Protein AF-A0A815X2K6-F1 (afdb_monomer_lite)

Organism: NCBI:txid433720

Radius of gyration: 19.61 Å; chains: 1; bounding box: 47×48×60 Å

Structure (mmCIF, N/CA/C/O backbone):
data_AF-A0A815X2K6-F1
#
_entry.id   AF-A0A815X2K6-F1
#
loop_
_atom_site.group_PDB
_atom_site.id
_atom_site.type_symbol
_atom_site.label_atom_id
_atom_site.label_alt_id
_atom_site.label_comp_id
_atom_site.label_asym_id
_atom_site.label_entity_id
_atom_site.label_seq_id
_atom_site.pdbx_PDB_ins_code
_atom_site.Cartn_x
_atom_site.Cartn_y
_atom_site.Cartn_z
_atom_site.occupancy
_atom_site.B_iso_or_equiv
_atom_site.auth_seq_id
_atom_site.auth_comp_id
_atom_site.auth_asym_id
_atom_site.auth_atom_id
_atom_site.pdbx_PDB_model_num
ATOM 1 N N . GLN A 1 1 ? -13.923 -7.102 1.081 1.00 74.06 1 GLN A N 1
ATOM 2 C CA . GLN A 1 1 ? -12.943 -8.168 0.779 1.00 74.06 1 GLN A CA 1
ATOM 3 C C . GLN A 1 1 ? -11.616 -7.973 1.509 1.00 74.06 1 GLN A C 1
ATOM 5 O O . GLN A 1 1 ? -11.136 -8.955 2.031 1.00 74.06 1 GLN A O 1
ATOM 10 N N . GLY A 1 2 ? -11.023 -6.779 1.643 1.00 83.19 2 GLY A N 1
ATOM 11 C CA . GLY A 1 2 ? -9.704 -6.710 2.305 1.00 83.19 2 GLY A CA 1
ATOM 12 C C . GLY A 1 2 ? -9.685 -7.124 3.785 1.00 83.19 2 GLY A C 1
ATOM 13 O O . GLY A 1 2 ? -8.684 -7.655 4.243 1.00 83.19 2 GLY A O 1
ATOM 14 N N . MET A 1 3 ? -10.815 -7.034 4.499 1.00 90.31 3 MET A N 1
ATOM 15 C CA . MET A 1 3 ? -10.920 -7.542 5.877 1.00 90.31 3 MET A CA 1
ATOM 16 C C . MET A 1 3 ? -10.633 -9.047 6.030 1.00 90.31 3 MET A C 1
ATOM 18 O O . MET A 1 3 ? -10.248 -9.469 7.113 1.00 90.31 3 MET A O 1
ATOM 22 N N . ILE A 1 4 ? -10.820 -9.858 4.979 1.00 89.12 4 ILE A N 1
ATOM 23 C CA . ILE A 1 4 ? -10.577 -11.312 5.041 1.00 89.12 4 ILE A CA 1
ATOM 24 C C . ILE A 1 4 ? -9.123 -11.696 4.723 1.00 89.12 4 ILE A C 1
ATOM 26 O O . ILE A 1 4 ? -8.798 -12.877 4.745 1.00 89.12 4 ILE A O 1
ATOM 30 N N . TYR A 1 5 ? -8.252 -10.728 4.418 1.00 85.25 5 TYR A N 1
ATOM 31 C CA . TYR A 1 5 ? -6.826 -10.984 4.164 1.00 85.25 5 TYR A CA 1
ATOM 32 C C . TYR A 1 5 ? -5.964 -10.952 5.426 1.00 85.25 5 TYR A C 1
ATOM 34 O O . TYR A 1 5 ? -4.797 -11.335 5.379 1.00 85.25 5 TYR A O 1
ATOM 42 N N . THR A 1 6 ? -6.521 -10.525 6.556 1.00 88.69 6 THR A N 1
ATOM 43 C CA . THR A 1 6 ? -5.826 -10.565 7.842 1.00 88.69 6 THR A CA 1
ATOM 44 C C . THR A 1 6 ? -6.015 -11.921 8.521 1.00 88.69 6 THR A C 1
ATOM 46 O O . THR A 1 6 ? -7.060 -12.559 8.406 1.00 88.69 6 THR A O 1
ATOM 49 N N . LEU A 1 7 ? -4.997 -12.364 9.262 1.00 90.06 7 LEU A N 1
ATOM 50 C CA . LEU A 1 7 ? -5.049 -13.600 10.039 1.00 90.06 7 LEU A CA 1
ATOM 51 C C . LEU A 1 7 ? -5.727 -13.372 11.405 1.00 90.06 7 LEU A C 1
ATOM 53 O O . LEU A 1 7 ? -5.520 -12.317 12.010 1.00 90.06 7 LEU A O 1
ATOM 57 N N . PRO A 1 8 ? -6.443 -14.369 11.965 1.00 88.69 8 PRO A N 1
ATOM 58 C CA . PRO A 1 8 ? -7.088 -14.247 13.280 1.00 88.69 8 PRO A CA 1
ATOM 59 C C . PRO A 1 8 ? -6.129 -13.827 14.401 1.00 88.69 8 PRO A C 1
ATOM 61 O O . PRO A 1 8 ? -6.485 -13.068 15.289 1.00 88.69 8 PRO A O 1
ATOM 64 N N . GLN A 1 9 ? -4.879 -14.274 14.312 1.00 91.56 9 GLN A N 1
ATOM 65 C CA . GLN A 1 9 ? -3.812 -13.991 15.272 1.00 91.56 9 GLN A CA 1
ATOM 66 C C . GLN A 1 9 ? -3.309 -12.537 15.251 1.00 91.56 9 GLN A C 1
ATOM 6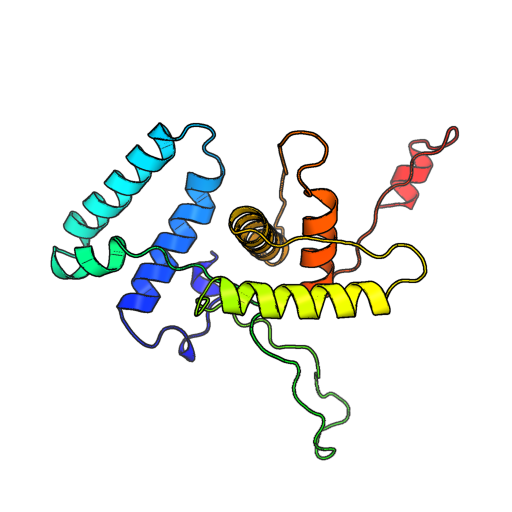8 O O . GLN A 1 9 ? -2.723 -12.078 16.229 1.00 91.56 9 GLN A O 1
ATOM 73 N N . ILE A 1 10 ? -3.593 -11.786 14.184 1.00 93.50 10 ILE A N 1
ATOM 74 C CA . ILE A 1 10 ? -3.339 -10.340 14.120 1.00 93.50 10 ILE A CA 1
ATOM 75 C C . ILE A 1 10 ? -4.494 -9.556 14.757 1.00 93.50 10 ILE A C 1
ATOM 77 O O . ILE A 1 10 ? -4.270 -8.551 15.433 1.00 93.50 10 ILE A O 1
ATOM 81 N N . ILE A 1 11 ? -5.735 -10.025 14.593 1.00 93.19 11 ILE A N 1
ATOM 82 C CA . ILE A 1 11 ? -6.926 -9.410 15.196 1.00 93.19 11 ILE A CA 1
ATOM 83 C C . ILE A 1 11 ? -7.107 -9.923 16.627 1.00 93.19 11 ILE A C 1
ATOM 85 O O . ILE A 1 11 ? -8.004 -10.702 16.934 1.00 93.19 11 ILE A O 1
ATOM 89 N N . ASN A 1 12 ? -6.225 -9.478 17.519 1.00 92.94 12 ASN A N 1
ATOM 90 C CA . ASN A 1 12 ? -6.198 -9.925 18.914 1.00 92.94 12 ASN A CA 1
ATOM 91 C C . ASN A 1 12 ? -6.997 -9.032 19.883 1.00 92.94 12 ASN A C 1
ATOM 93 O O . ASN A 1 12 ? -7.095 -9.350 21.067 1.00 92.94 12 ASN A O 1
ATOM 97 N N . ASN A 1 13 ? -7.563 -7.918 19.412 1.00 93.44 13 ASN A N 1
ATOM 98 C CA . ASN A 1 13 ? -8.358 -7.004 20.229 1.00 93.44 13 ASN A CA 1
ATOM 99 C C . ASN A 1 13 ? -9.381 -6.213 19.383 1.00 93.44 13 ASN A C 1
ATOM 101 O O . ASN A 1 13 ? -9.252 -6.111 18.160 1.00 93.44 13 ASN A O 1
ATOM 105 N N . GLU A 1 14 ? -10.389 -5.633 20.049 1.00 93.88 14 GLU A N 1
ATOM 106 C CA . GLU A 1 14 ? -11.448 -4.831 19.409 1.00 93.88 14 GLU A CA 1
ATOM 107 C C . GLU A 1 14 ? -10.885 -3.621 18.644 1.00 93.88 14 GLU A C 1
ATOM 109 O O . GLU A 1 14 ? -11.340 -3.318 17.544 1.00 93.88 14 GLU A O 1
ATOM 114 N N . GLN A 1 15 ? -9.858 -2.956 19.184 1.00 93.25 15 GLN A N 1
ATOM 115 C CA . GLN A 1 15 ? -9.246 -1.776 18.569 1.00 93.25 15 GLN A CA 1
ATOM 116 C C . GLN A 1 15 ? -8.648 -2.100 17.193 1.00 93.25 15 GLN A C 1
ATOM 118 O O . GLN A 1 15 ? -8.866 -1.342 16.249 1.00 93.25 15 GLN A O 1
ATOM 123 N N . THR A 1 16 ? -7.936 -3.219 17.047 1.00 94.50 16 THR A N 1
ATOM 124 C CA . THR A 1 16 ? -7.354 -3.644 15.767 1.00 94.50 16 THR A CA 1
ATOM 125 C C . THR A 1 16 ? -8.442 -4.007 14.760 1.00 94.50 16 THR A C 1
ATOM 127 O O . THR A 1 16 ? -8.326 -3.657 13.586 1.00 94.50 16 THR A O 1
ATOM 130 N N . LEU A 1 17 ? -9.523 -4.660 15.204 1.00 94.88 17 LEU A N 1
ATOM 131 C CA . LEU A 1 17 ? -10.651 -4.993 14.331 1.00 94.88 17 LEU A CA 1
ATOM 132 C C . LEU A 1 17 ? -11.334 -3.729 13.787 1.00 94.88 17 LEU A C 1
ATOM 134 O O . LEU A 1 17 ? -11.565 -3.619 12.582 1.00 94.88 17 LEU A O 1
ATOM 138 N N . ILE A 1 18 ? -11.619 -2.762 14.663 1.00 95.12 18 ILE A N 1
ATOM 139 C CA . ILE A 1 18 ? -12.241 -1.486 14.290 1.00 95.12 18 ILE A CA 1
ATOM 140 C C . ILE A 1 18 ? -11.321 -0.668 13.377 1.00 95.12 18 ILE A C 1
ATOM 142 O O . ILE A 1 18 ? -11.780 -0.100 12.383 1.00 95.12 18 ILE A O 1
ATOM 146 N N . ALA A 1 19 ? -10.020 -0.655 13.665 1.00 95.25 19 ALA A N 1
ATOM 147 C CA . ALA A 1 19 ? -9.021 -0.012 12.823 1.00 95.25 19 ALA A CA 1
ATOM 148 C C . ALA A 1 19 ? -8.965 -0.634 11.419 1.00 95.25 19 ALA A C 1
ATOM 150 O O . ALA A 1 19 ? -8.981 0.100 10.431 1.00 95.25 19 ALA A O 1
ATOM 151 N N . LEU A 1 20 ? -8.966 -1.969 11.318 1.00 95.81 20 LEU A N 1
ATOM 152 C CA . LEU A 1 20 ? -8.982 -2.681 10.037 1.00 95.81 20 LEU A CA 1
ATOM 153 C C . LEU A 1 20 ? -10.252 -2.363 9.242 1.00 95.81 20 LEU A C 1
ATOM 155 O O . LEU A 1 20 ? -10.175 -2.061 8.052 1.00 95.81 20 LEU A O 1
ATOM 159 N N . TRP A 1 21 ? -11.416 -2.393 9.895 1.00 95.44 21 TRP A N 1
ATOM 160 C CA . TRP A 1 21 ? -12.687 -2.044 9.262 1.00 95.44 21 TRP A CA 1
ATOM 161 C C . TRP A 1 21 ? -12.664 -0.616 8.702 1.00 95.44 21 TRP A C 1
ATOM 163 O O . TRP A 1 21 ? -12.911 -0.418 7.509 1.00 95.44 21 TRP A O 1
ATOM 173 N N . LYS A 1 22 ? -12.279 0.372 9.521 1.00 95.56 22 LYS A N 1
ATOM 174 C CA . LYS A 1 22 ? -12.157 1.772 9.089 1.00 95.56 22 LYS A CA 1
ATOM 175 C C . LYS A 1 22 ? -11.157 1.916 7.941 1.00 95.56 22 LYS A C 1
ATOM 177 O O . LYS A 1 22 ? -11.445 2.619 6.965 1.00 95.56 22 LYS A O 1
ATOM 182 N N . HIS A 1 23 ? -9.994 1.271 8.047 1.00 95.88 23 HIS A N 1
ATOM 183 C CA . HIS A 1 23 ? -8.968 1.289 7.009 1.00 95.88 23 HIS A CA 1
ATOM 184 C C . HIS A 1 23 ? -9.544 0.783 5.685 1.00 95.88 23 HIS A C 1
ATOM 186 O O . HIS A 1 23 ? -9.477 1.486 4.679 1.00 95.88 23 HIS A O 1
ATOM 192 N N . GLU A 1 24 ? -10.198 -0.377 5.688 1.00 95.50 24 GLU A N 1
ATOM 193 C CA . GLU A 1 24 ? -10.766 -0.981 4.484 1.00 95.50 24 GLU A CA 1
ATOM 194 C C . GLU A 1 24 ? -11.910 -0.167 3.875 1.00 95.50 24 GLU A C 1
ATOM 196 O O . GLU A 1 24 ? -11.934 0.031 2.658 1.00 95.50 24 GLU A O 1
ATOM 201 N N . CYS A 1 25 ? -12.807 0.392 4.690 1.00 95.12 25 CYS A N 1
ATOM 202 C CA . CYS A 1 25 ? -13.822 1.332 4.211 1.00 95.12 25 CYS A CA 1
ATOM 203 C C . CYS A 1 25 ? -13.180 2.551 3.528 1.00 95.12 25 CYS A C 1
ATOM 205 O O . CYS A 1 25 ? -13.614 2.965 2.451 1.00 95.12 25 CYS A O 1
ATOM 207 N N . THR A 1 26 ? -12.100 3.080 4.108 1.00 94.81 26 THR A N 1
ATOM 208 C CA . THR A 1 26 ? -11.357 4.221 3.554 1.00 94.81 26 THR A CA 1
ATOM 209 C C . THR A 1 26 ? -10.668 3.860 2.234 1.00 94.81 26 THR A C 1
ATOM 211 O O . THR A 1 26 ? -10.757 4.624 1.275 1.00 94.81 26 THR A O 1
ATOM 214 N N . ARG A 1 27 ? -10.016 2.692 2.136 1.00 94.81 27 ARG A N 1
ATOM 215 C CA . ARG A 1 27 ? -9.352 2.244 0.896 1.00 94.81 27 ARG A CA 1
ATOM 216 C C . ARG A 1 27 ? -10.346 2.005 -0.243 1.00 94.81 27 ARG A C 1
ATOM 218 O O . ARG A 1 27 ? -10.032 2.268 -1.397 1.00 94.81 27 ARG A O 1
ATOM 225 N N . VAL A 1 28 ? -11.549 1.520 0.065 1.00 93.75 28 VAL A N 1
ATOM 226 C CA . VAL A 1 28 ? -12.575 1.234 -0.950 1.00 93.75 28 VAL A CA 1
ATOM 227 C C . VAL A 1 28 ? -13.307 2.500 -1.396 1.00 93.75 28 VAL A C 1
ATOM 229 O O . VAL A 1 28 ? -13.658 2.624 -2.570 1.00 93.75 28 VAL A O 1
ATOM 232 N N . ILE A 1 29 ? -13.578 3.438 -0.487 1.00 93.56 29 ILE A N 1
ATOM 233 C CA . ILE A 1 29 ? -14.437 4.595 -0.771 1.00 93.56 29 ILE A CA 1
ATOM 234 C C . ILE A 1 29 ? -13.598 5.861 -0.953 1.00 93.56 29 ILE A C 1
ATOM 236 O O . ILE A 1 29 ? -13.575 6.408 -2.056 1.00 93.56 29 ILE A O 1
ATOM 240 N N . CYS A 1 30 ? -12.860 6.281 0.077 1.00 93.38 30 CYS A N 1
ATOM 241 C CA . CYS A 1 30 ? -12.168 7.573 0.091 1.00 93.38 30 CYS A CA 1
ATOM 242 C C . CYS A 1 30 ? -11.053 7.729 -0.923 1.00 93.38 30 CYS A C 1
ATOM 244 O O . CYS A 1 30 ? -10.773 8.849 -1.333 1.00 93.38 30 CYS A O 1
ATOM 246 N N . ASP A 1 31 ? -10.387 6.645 -1.319 1.00 91.81 31 ASP A N 1
ATOM 247 C CA . ASP A 1 31 ? -9.258 6.745 -2.251 1.00 91.81 31 ASP A CA 1
ATOM 248 C C . ASP A 1 31 ? -9.642 7.247 -3.645 1.00 91.81 31 ASP A C 1
ATOM 250 O O . ASP A 1 31 ? -8.760 7.569 -4.437 1.00 91.81 31 ASP A O 1
ATOM 254 N N . ARG A 1 32 ? -10.944 7.339 -3.931 1.00 91.38 32 ARG A N 1
ATOM 255 C CA . ARG A 1 32 ? -11.491 7.892 -5.171 1.00 91.38 32 ARG A CA 1
ATOM 256 C C . ARG A 1 32 ? -11.860 9.371 -5.071 1.00 91.38 32 ARG A C 1
ATOM 258 O O . ARG A 1 32 ? -12.203 9.960 -6.091 1.00 91.38 32 ARG A O 1
ATOM 265 N N . PHE A 1 33 ? -11.827 9.958 -3.877 1.00 93.88 33 PHE A N 1
ATOM 266 C CA . PHE A 1 33 ? -12.142 11.370 -3.700 1.00 93.88 33 PHE A CA 1
ATOM 267 C C . PHE A 1 33 ? -11.000 12.251 -4.192 1.00 93.88 33 PHE A C 1
ATOM 269 O O . PHE A 1 33 ? -9.824 11.939 -4.004 1.00 93.88 33 PHE A O 1
ATOM 276 N N . THR A 1 34 ? -11.370 13.368 -4.806 1.00 90.94 34 THR A N 1
ATOM 277 C CA . THR A 1 34 ? -10.434 14.392 -5.280 1.00 90.94 34 THR A CA 1
ATOM 278 C C . THR A 1 34 ? -10.440 15.623 -4.383 1.00 90.94 34 THR A C 1
ATOM 280 O O . THR A 1 34 ? -9.441 16.334 -4.337 1.00 90.94 34 THR A O 1
ATOM 283 N N . GLU A 1 35 ? -11.525 15.840 -3.634 1.00 94.19 35 GLU A N 1
ATOM 284 C CA . GLU A 1 35 ? -11.706 17.003 -2.772 1.00 94.19 35 GLU A CA 1
ATOM 285 C C . GLU A 1 35 ? -11.525 16.661 -1.290 1.00 94.19 35 GLU A C 1
ATOM 287 O O . GLU A 1 35 ? -11.957 15.621 -0.784 1.00 94.19 35 GLU A O 1
ATOM 292 N N . VAL A 1 36 ? -10.912 17.586 -0.550 1.00 92.31 36 VAL A N 1
ATOM 293 C CA . VAL A 1 36 ? -10.690 17.438 0.899 1.00 92.31 36 VAL A CA 1
ATOM 294 C C . VAL A 1 36 ? -12.014 17.415 1.668 1.00 92.31 36 VAL A C 1
ATOM 296 O O . VAL A 1 36 ? -12.125 16.749 2.701 1.00 92.31 36 VAL A O 1
ATOM 299 N N . ASP A 1 37 ? -13.029 18.119 1.174 1.00 96.31 37 ASP A N 1
ATOM 300 C CA . ASP A 1 37 ? -14.332 18.171 1.830 1.00 96.31 37 ASP A CA 1
ATOM 301 C C . ASP A 1 37 ? -15.091 16.841 1.727 1.00 96.31 37 ASP A C 1
ATOM 303 O O . ASP A 1 37 ? -15.732 16.451 2.706 1.00 96.31 37 ASP A O 1
ATOM 307 N N . ASP A 1 38 ? -14.910 16.073 0.646 1.00 96.50 38 ASP A N 1
ATOM 308 C CA . ASP A 1 38 ? -15.450 14.710 0.528 1.00 96.50 38 ASP A CA 1
ATOM 309 C C . ASP A 1 38 ? -14.823 13.778 1.571 1.00 96.50 38 ASP A C 1
ATOM 311 O O . ASP A 1 38 ? -15.513 13.007 2.245 1.00 96.50 38 ASP A O 1
ATOM 315 N N . TYR A 1 39 ? -13.507 13.892 1.779 1.00 92.75 39 TYR A N 1
ATOM 316 C CA . TYR A 1 39 ? -12.811 13.132 2.817 1.00 92.75 39 TYR A CA 1
ATOM 317 C C . TYR A 1 39 ? -13.325 13.480 4.223 1.00 92.75 39 TYR A C 1
ATOM 319 O O . TYR A 1 39 ? -13.560 12.591 5.050 1.00 92.75 39 TYR A O 1
ATOM 327 N N . ARG A 1 40 ? -13.527 14.772 4.509 1.00 94.38 40 ARG A N 1
ATOM 328 C CA . ARG A 1 40 ? -14.071 15.240 5.796 1.00 94.38 40 ARG A CA 1
ATOM 329 C C . ARG A 1 40 ? -15.502 14.761 6.009 1.00 94.38 40 ARG A C 1
ATOM 331 O O . ARG A 1 40 ? -15.840 14.333 7.111 1.00 94.38 40 ARG A O 1
ATOM 338 N N . TRP A 1 41 ? -16.332 14.827 4.973 1.00 96.12 41 TRP A N 1
ATOM 339 C CA . TRP A 1 41 ? -17.700 14.321 4.991 1.00 96.12 41 TRP A CA 1
ATOM 340 C C . TRP A 1 41 ? -17.733 12.821 5.290 1.00 96.12 41 TRP A C 1
ATOM 342 O O . TRP A 1 41 ? -18.430 12.398 6.213 1.00 96.12 41 TRP A O 1
ATOM 352 N N . PHE A 1 42 ? -16.919 12.028 4.596 1.00 96.12 42 PHE A N 1
ATOM 353 C CA . PHE A 1 42 ? -16.853 10.590 4.833 1.00 96.12 42 PHE A CA 1
ATOM 354 C C . PHE A 1 42 ? -16.351 10.248 6.235 1.00 96.12 42 PHE A C 1
ATOM 356 O O . PHE A 1 42 ? -16.901 9.363 6.885 1.00 96.12 42 PHE A O 1
ATOM 363 N N . SER A 1 43 ? -15.344 10.970 6.729 1.00 93.69 43 SER A N 1
ATOM 364 C CA . SER A 1 43 ? -14.821 10.763 8.085 1.00 93.69 43 SER A CA 1
ATOM 365 C C . SER A 1 43 ? -15.920 10.957 9.136 1.00 93.69 43 SER A C 1
ATOM 367 O O . SER A 1 43 ? -16.077 10.120 10.021 1.00 93.69 43 SER A O 1
ATOM 369 N N . LYS A 1 44 ? -16.759 11.990 8.973 1.00 95.19 44 LYS A N 1
ATOM 370 C CA . LYS A 1 44 ? -17.934 12.219 9.831 1.00 95.19 44 LYS A CA 1
ATOM 371 C C . LYS A 1 44 ? -18.989 11.120 9.701 1.00 95.19 44 LYS A C 1
ATOM 373 O O . LYS A 1 44 ? -19.627 10.782 10.692 1.00 95.19 44 LYS A O 1
ATOM 378 N N . ILE A 1 45 ? -19.185 10.558 8.506 1.00 96.12 45 ILE A N 1
ATOM 379 C CA . ILE A 1 45 ? -20.098 9.421 8.314 1.00 96.12 45 ILE A CA 1
ATOM 380 C C . ILE A 1 45 ? -19.601 8.195 9.070 1.00 96.12 45 ILE A C 1
ATOM 382 O O . ILE A 1 45 ? -20.397 7.574 9.765 1.00 96.12 45 ILE A O 1
ATOM 386 N N . ILE A 1 46 ? -18.314 7.859 8.965 1.00 95.38 46 ILE A N 1
ATOM 387 C CA . ILE A 1 46 ? -17.737 6.724 9.695 1.00 95.38 46 ILE A CA 1
ATOM 388 C C . ILE A 1 46 ? -17.904 6.916 11.202 1.00 95.38 46 ILE A C 1
ATOM 390 O O . ILE A 1 46 ? -18.336 5.985 11.879 1.00 95.38 46 ILE A O 1
ATOM 394 N N . GLU A 1 47 ? -17.618 8.111 11.724 1.00 94.38 47 GLU A N 1
ATOM 395 C CA . GLU A 1 47 ? -17.820 8.434 13.142 1.00 94.38 47 GLU A CA 1
ATOM 396 C C . GLU A 1 47 ? -19.281 8.266 13.569 1.00 94.38 47 GLU A C 1
ATOM 398 O O . GLU A 1 47 ? -19.546 7.592 14.564 1.00 94.38 47 GLU A O 1
ATOM 403 N N . ARG A 1 48 ? -20.226 8.811 12.791 1.00 95.31 48 ARG A N 1
ATOM 404 C CA . ARG A 1 48 ? -21.662 8.720 13.080 1.00 95.31 48 ARG A CA 1
ATOM 405 C C . ARG A 1 48 ? -22.168 7.279 13.050 1.00 95.31 48 ARG A C 1
ATOM 407 O O . ARG A 1 48 ? -22.777 6.843 14.015 1.00 95.31 48 ARG A O 1
ATOM 414 N N . VAL A 1 49 ? -21.891 6.537 11.976 1.00 95.38 49 VAL A N 1
ATOM 415 C CA . VAL A 1 49 ? -22.334 5.137 11.831 1.00 95.38 49 VAL A CA 1
ATOM 416 C C . VAL A 1 49 ? -21.749 4.271 12.944 1.00 95.38 49 VAL A C 1
ATOM 418 O O . VAL A 1 49 ? -22.436 3.417 13.488 1.00 95.38 49 VAL A O 1
ATOM 421 N N . SER A 1 50 ? -20.494 4.513 13.328 1.00 94.56 50 SER A N 1
ATOM 422 C CA . SER A 1 50 ? -19.887 3.785 14.445 1.00 94.56 50 SER A CA 1
ATOM 423 C C . SER A 1 50 ? -20.579 4.089 15.775 1.00 94.56 50 SER A C 1
ATOM 425 O O . SER A 1 50 ? -20.705 3.193 16.602 1.00 94.56 50 SER A O 1
ATOM 427 N N . ASP A 1 51 ? -21.030 5.328 15.991 1.00 94.44 51 ASP A N 1
ATOM 428 C CA . ASP A 1 51 ? -21.785 5.697 17.194 1.00 94.44 51 ASP A CA 1
ATOM 429 C C . ASP A 1 51 ? -23.160 5.029 17.226 1.00 94.44 51 ASP A C 1
ATOM 431 O O . ASP A 1 51 ? -23.538 4.449 18.239 1.00 94.44 51 ASP A O 1
ATOM 435 N N . GLU A 1 52 ? -23.878 5.079 16.103 1.00 95.94 52 GLU A N 1
ATOM 436 C CA . GLU A 1 52 ? -25.235 4.545 15.962 1.00 95.94 52 GLU A CA 1
ATOM 437 C C . GLU A 1 52 ? -25.264 3.014 16.109 1.00 95.94 52 GLU A C 1
ATOM 439 O O . GLU A 1 52 ? -26.114 2.484 16.821 1.00 95.94 52 GLU A O 1
ATOM 444 N N . GLU A 1 53 ? -24.316 2.308 15.485 1.00 95.69 53 GLU A N 1
ATOM 445 C CA . GLU A 1 53 ? -24.324 0.840 15.415 1.00 95.69 53 GLU A CA 1
ATOM 446 C C . GLU A 1 53 ? -23.539 0.161 16.548 1.00 95.69 53 GLU A C 1
ATOM 448 O O . GLU A 1 53 ? -23.885 -0.941 16.972 1.00 95.69 53 GLU A O 1
ATOM 453 N N . LEU A 1 54 ? -22.460 0.785 17.041 1.00 94.00 54 LEU A N 1
ATOM 454 C CA . LEU A 1 54 ? -21.565 0.179 18.041 1.00 94.00 54 LEU A CA 1
ATOM 455 C C . LEU A 1 54 ? -21.613 0.890 19.400 1.00 94.00 54 LEU A C 1
ATOM 457 O O . LEU A 1 54 ? -21.217 0.313 20.417 1.00 94.00 54 LEU A O 1
ATOM 461 N N . GLY A 1 55 ? -22.088 2.134 19.435 1.00 92.25 55 GLY A N 1
ATOM 462 C CA . GLY A 1 55 ? -22.164 2.958 20.633 1.00 92.25 55 GLY A CA 1
ATOM 463 C C . GLY A 1 55 ? -20.891 3.763 20.943 1.00 92.25 55 GLY A C 1
ATOM 464 O O . GLY A 1 55 ? -19.813 3.544 20.374 1.00 92.25 55 GLY A O 1
ATOM 465 N N . PRO A 1 56 ? -20.969 4.664 21.938 1.00 91.88 56 PRO A N 1
ATOM 466 C CA . PRO A 1 56 ? -19.946 5.680 22.200 1.00 91.88 56 PRO A CA 1
ATOM 467 C C . PRO A 1 56 ? -18.596 5.119 22.670 1.00 91.88 56 PRO A C 1
ATOM 469 O O . PRO A 1 56 ? -17.573 5.798 22.568 1.00 91.88 56 PRO A O 1
ATOM 472 N N . LYS A 1 57 ? -18.555 3.866 23.152 1.00 91.88 57 LYS A N 1
ATOM 473 C CA . LYS A 1 57 ? -17.328 3.172 23.592 1.00 91.88 57 LYS A CA 1
ATOM 474 C C . LYS A 1 57 ? -16.254 3.144 22.493 1.00 91.88 57 LYS A C 1
ATOM 476 O O . LYS A 1 57 ? -15.068 3.239 22.802 1.00 91.88 57 LYS A O 1
ATOM 481 N N . TYR A 1 58 ? -16.659 3.030 21.227 1.00 91.50 58 TYR A N 1
ATOM 482 C CA . TYR A 1 58 ? -15.743 2.841 20.095 1.00 91.50 58 TYR A CA 1
ATOM 483 C C . TYR A 1 58 ? -15.275 4.153 19.451 1.00 91.50 58 TYR A C 1
ATOM 485 O O . TYR A 1 58 ? -14.386 4.139 18.600 1.00 91.50 58 TYR A O 1
ATOM 493 N N . GLN A 1 59 ? -15.801 5.304 19.879 1.00 90.44 59 GLN A N 1
ATOM 494 C CA . GLN A 1 59 ? -15.483 6.607 19.283 1.00 90.44 59 GLN A CA 1
ATOM 495 C C . GLN A 1 59 ? -13.998 6.975 19.386 1.00 90.44 59 GLN A C 1
ATOM 497 O O . GLN A 1 59 ? -13.421 7.537 18.455 1.00 90.44 59 GLN A O 1
ATOM 502 N N . SER A 1 60 ? -13.345 6.638 20.500 1.00 91.38 60 SER A N 1
ATOM 503 C CA . SER A 1 60 ? -11.900 6.851 20.659 1.00 91.38 60 SER A CA 1
ATOM 504 C C . SER A 1 60 ? -11.085 5.989 19.690 1.00 91.38 60 SER A C 1
ATOM 506 O O . SER A 1 60 ? -10.085 6.459 19.148 1.00 91.38 60 SER A O 1
ATOM 508 N N . MET A 1 61 ? -11.544 4.762 19.427 1.00 92.75 61 MET A N 1
ATOM 509 C CA . MET A 1 61 ? -10.898 3.818 18.516 1.00 92.75 61 MET A CA 1
ATOM 510 C C . MET A 1 61 ? -11.015 4.284 17.064 1.00 92.75 61 MET A C 1
ATOM 512 O O . MET A 1 61 ? -10.032 4.251 16.328 1.00 92.75 61 MET A O 1
ATOM 516 N N . ILE A 1 62 ? -12.193 4.785 16.679 1.00 91.75 62 ILE A N 1
ATOM 517 C CA . ILE A 1 62 ? -12.484 5.299 15.335 1.00 91.75 62 ILE A CA 1
ATOM 518 C C . ILE A 1 62 ? -11.685 6.553 15.006 1.00 91.75 62 ILE A C 1
ATOM 520 O O . ILE A 1 62 ? -11.316 6.750 13.851 1.00 91.75 62 ILE A O 1
ATOM 524 N N . LYS A 1 63 ? -11.378 7.403 15.986 1.00 88.38 63 LYS A N 1
ATOM 525 C CA . LYS A 1 63 ? -10.594 8.625 15.746 1.00 88.38 63 LYS A CA 1
ATOM 526 C C . LYS A 1 63 ? -9.138 8.347 15.374 1.00 88.38 63 LYS A C 1
ATOM 528 O O . LYS A 1 63 ? -8.504 9.199 14.757 1.00 88.38 63 LYS A O 1
ATOM 533 N N . ARG A 1 64 ? -8.610 7.161 15.689 1.00 88.69 64 ARG A N 1
ATOM 534 C CA . ARG A 1 64 ? -7.252 6.761 15.299 1.00 88.69 64 ARG A CA 1
ATOM 535 C C . ARG A 1 64 ? -7.163 6.493 13.795 1.00 88.69 64 ARG A C 1
ATOM 537 O O . ARG A 1 64 ? -8.115 6.031 13.165 1.00 88.69 64 ARG A O 1
ATOM 544 N N . GLU A 1 65 ? -6.023 6.823 13.199 1.00 88.50 65 GLU A N 1
ATOM 545 C CA . GLU A 1 65 ? -5.712 6.520 11.798 1.00 88.50 65 GLU A CA 1
ATOM 546 C C . GLU A 1 65 ? -4.578 5.497 11.763 1.00 88.50 65 GLU A C 1
ATOM 548 O O . GLU A 1 65 ? -3.403 5.860 11.743 1.00 88.50 65 GLU A O 1
ATOM 553 N N . ASP A 1 66 ? -4.942 4.218 11.768 1.00 93.62 66 ASP A N 1
ATOM 554 C CA . ASP A 1 66 ? -3.988 3.123 11.619 1.00 93.62 66 ASP A CA 1
ATOM 555 C C . ASP A 1 66 ? -3.931 2.682 10.143 1.00 93.62 66 ASP A C 1
ATOM 557 O O . ASP A 1 66 ? -4.933 2.692 9.418 1.00 93.62 66 ASP A O 1
ATOM 561 N N . TRP A 1 67 ? -2.735 2.318 9.684 1.00 96.56 67 TRP A N 1
ATOM 562 C CA . TRP A 1 67 ? -2.469 1.857 8.320 1.00 96.56 67 TRP A CA 1
ATOM 563 C C . TRP A 1 67 ? -2.031 0.400 8.348 1.00 96.56 67 TRP A C 1
ATOM 565 O O . TRP A 1 67 ? -1.365 -0.014 9.288 1.00 96.56 67 TRP A O 1
ATOM 575 N N . PHE A 1 68 ? -2.388 -0.363 7.317 1.00 97.00 68 PHE A N 1
ATOM 576 C CA . PHE A 1 68 ? -2.116 -1.799 7.249 1.00 97.00 68 PHE A CA 1
ATOM 577 C C . PHE A 1 68 ? -1.295 -2.138 6.004 1.00 97.00 68 PHE A C 1
ATOM 579 O O . PHE A 1 68 ? -1.562 -1.601 4.926 1.00 97.00 68 PHE A O 1
ATOM 586 N N . ALA A 1 69 ? -0.328 -3.045 6.142 1.00 97.06 69 ALA A N 1
ATOM 587 C CA . ALA A 1 69 ? 0.561 -3.500 5.072 1.00 97.06 69 ALA A CA 1
ATOM 588 C C . ALA A 1 69 ? 0.871 -4.999 5.216 1.00 97.06 69 ALA A C 1
ATOM 590 O O . ALA A 1 69 ? 0.767 -5.544 6.309 1.00 97.06 69 ALA A O 1
ATOM 591 N N . ASP A 1 70 ? 1.241 -5.664 4.116 1.00 95.56 70 ASP A N 1
ATOM 592 C CA . ASP A 1 70 ? 1.558 -7.102 4.069 1.00 95.56 70 ASP A CA 1
ATOM 593 C C . ASP A 1 70 ? 3.039 -7.400 3.784 1.00 95.56 70 ASP A C 1
ATOM 595 O O . ASP A 1 70 ? 3.391 -8.480 3.325 1.00 95.56 70 ASP A O 1
ATOM 599 N N . PHE A 1 71 ? 3.921 -6.436 4.037 1.00 96.06 71 PHE A N 1
ATOM 600 C CA . PHE A 1 71 ? 5.357 -6.529 3.742 1.00 96.06 71 PHE A CA 1
ATOM 601 C C . PHE A 1 71 ? 6.230 -6.097 4.930 1.00 96.06 71 PHE A C 1
ATOM 603 O O . PHE A 1 71 ? 7.315 -5.541 4.778 1.00 96.06 71 PHE A O 1
ATOM 610 N N . LEU A 1 72 ? 5.734 -6.332 6.146 1.00 95.81 72 LEU A N 1
ATOM 611 C CA . LEU A 1 72 ? 6.405 -5.927 7.384 1.00 95.81 72 LEU A CA 1
ATOM 612 C C . LEU A 1 72 ? 7.303 -7.024 7.972 1.00 95.81 72 LEU A C 1
ATOM 614 O O . LEU A 1 72 ? 8.213 -6.714 8.732 1.00 95.81 72 LEU A O 1
ATOM 618 N N . ARG A 1 73 ? 7.076 -8.290 7.606 1.00 93.19 73 ARG A N 1
ATOM 619 C CA . ARG A 1 73 ? 7.821 -9.450 8.114 1.00 93.19 73 ARG A CA 1
ATOM 620 C C . ARG A 1 73 ? 9.047 -9.749 7.256 1.00 93.19 73 ARG A C 1
ATOM 622 O O . ARG A 1 73 ? 9.039 -9.494 6.051 1.00 93.19 73 ARG A O 1
ATOM 629 N N . ASP A 1 74 ? 10.084 -10.284 7.888 1.00 90.00 74 ASP A N 1
ATOM 630 C CA . ASP A 1 74 ? 11.279 -10.789 7.213 1.00 90.00 74 ASP A CA 1
ATOM 631 C C . ASP A 1 74 ? 11.088 -12.217 6.706 1.00 90.00 74 ASP A C 1
ATOM 633 O O . ASP A 1 74 ? 10.217 -12.951 7.179 1.00 90.00 74 ASP A O 1
ATOM 637 N N . ALA A 1 75 ? 11.907 -12.584 5.720 1.00 86.88 75 ALA A N 1
ATOM 638 C CA . ALA A 1 75 ? 12.054 -13.965 5.287 1.00 86.88 75 ALA A CA 1
ATOM 639 C C . ALA A 1 75 ? 12.571 -14.832 6.451 1.00 86.88 75 ALA A C 1
ATOM 641 O O . ALA A 1 75 ? 13.414 -14.357 7.218 1.00 86.88 75 ALA A O 1
ATOM 642 N N . PRO A 1 76 ? 12.087 -16.077 6.602 1.00 83.50 76 PRO A N 1
ATOM 643 C CA . PRO A 1 76 ? 12.647 -17.012 7.570 1.00 83.50 76 PRO A CA 1
ATOM 644 C C . PRO A 1 76 ? 14.136 -17.261 7.293 1.00 83.50 76 PRO A C 1
ATOM 646 O O . PRO A 1 76 ? 14.540 -17.404 6.139 1.00 83.50 76 PRO A O 1
ATOM 649 N N . GLU A 1 77 ? 14.952 -17.334 8.346 1.00 80.38 77 GLU A N 1
ATOM 650 C CA . GLU A 1 77 ? 16.349 -17.754 8.212 1.00 80.38 77 GLU A CA 1
ATOM 651 C C . GLU A 1 77 ? 16.416 -19.272 7.972 1.00 80.38 77 GLU A C 1
ATOM 653 O O . GLU A 1 77 ? 15.782 -20.013 8.727 1.00 80.38 77 GLU A O 1
ATOM 658 N N . PRO A 1 78 ? 17.183 -19.753 6.974 1.00 79.19 78 PRO A N 1
ATOM 659 C CA . PRO A 1 78 ? 17.385 -21.181 6.772 1.00 79.19 78 PRO A CA 1
ATOM 660 C C . PRO A 1 78 ? 18.166 -21.768 7.942 1.00 79.19 78 PRO A C 1
ATOM 662 O O . PRO A 1 78 ? 19.329 -21.432 8.173 1.00 79.19 78 PRO A O 1
ATOM 665 N N . THR A 1 79 ? 17.519 -22.654 8.682 1.00 80.69 79 THR A N 1
ATOM 666 C CA . THR A 1 79 ? 18.096 -23.383 9.812 1.00 80.69 79 THR A CA 1
ATOM 667 C C . THR A 1 79 ? 18.789 -24.672 9.369 1.00 80.69 79 THR A C 1
ATOM 669 O O . THR A 1 79 ? 19.596 -25.212 10.121 1.00 80.69 79 THR A O 1
ATOM 672 N N . GLY A 1 80 ? 18.535 -25.142 8.139 1.00 75.50 80 GLY A N 1
ATOM 673 C CA . GLY A 1 80 ? 19.135 -26.355 7.570 1.00 75.50 80 GLY A CA 1
ATOM 674 C C . GLY A 1 80 ? 18.409 -27.651 7.942 1.00 75.50 80 GLY A C 1
ATOM 675 O O . GLY A 1 80 ? 18.735 -28.699 7.389 1.00 75.50 80 GLY A O 1
ATOM 676 N N . ASP A 1 81 ? 17.404 -27.569 8.818 1.00 77.75 81 ASP A N 1
ATOM 677 C CA . ASP A 1 81 ? 16.504 -28.669 9.188 1.00 77.75 81 ASP A CA 1
ATOM 678 C C . ASP A 1 81 ? 15.193 -28.649 8.371 1.00 77.75 81 ASP A C 1
ATOM 680 O O . ASP A 1 81 ? 14.246 -29.396 8.648 1.00 77.75 81 ASP A O 1
ATOM 684 N N . GLU A 1 82 ? 15.104 -27.771 7.367 1.00 79.50 82 GLU A N 1
ATOM 685 C CA . GLU A 1 82 ? 13.933 -27.652 6.510 1.00 79.50 82 GLU A CA 1
ATOM 686 C C . GLU A 1 82 ? 13.824 -28.786 5.478 1.00 79.50 82 GLU A C 1
ATOM 688 O O . GLU A 1 82 ? 14.806 -29.385 5.044 1.00 79.50 82 GLU A O 1
ATOM 693 N N . ARG A 1 83 ? 12.590 -29.074 5.055 1.00 77.69 83 ARG A N 1
ATOM 694 C CA . ARG A 1 83 ? 12.317 -29.983 3.935 1.00 77.69 83 ARG A CA 1
ATOM 695 C C . ARG A 1 83 ? 12.703 -29.319 2.610 1.00 77.69 83 ARG A C 1
ATOM 697 O O . ARG A 1 83 ? 12.669 -28.096 2.504 1.00 77.69 83 ARG A O 1
ATOM 704 N N . ASP A 1 84 ? 12.964 -30.130 1.584 1.00 74.00 84 ASP A N 1
ATOM 705 C CA . ASP A 1 84 ? 13.321 -29.659 0.233 1.00 74.00 84 ASP A CA 1
ATOM 706 C C . ASP A 1 84 ? 12.273 -28.713 -0.405 1.00 74.00 84 ASP A C 1
ATOM 708 O O . ASP A 1 84 ? 12.582 -28.016 -1.369 1.00 74.00 84 ASP A O 1
ATOM 712 N N . ASP A 1 85 ? 11.037 -28.682 0.108 1.00 77.62 85 ASP A N 1
ATOM 713 C CA . ASP A 1 85 ? 9.923 -27.844 -0.354 1.00 77.62 85 ASP A CA 1
ATOM 714 C C . ASP A 1 85 ? 9.654 -26.603 0.519 1.00 77.62 85 ASP A C 1
ATOM 716 O O . ASP A 1 85 ? 8.597 -25.981 0.395 1.00 77.62 85 ASP A O 1
ATOM 720 N N . ALA A 1 86 ? 10.577 -26.236 1.410 1.00 72.75 86 ALA A N 1
ATOM 721 C CA . ALA A 1 86 ? 10.397 -25.087 2.288 1.00 72.75 86 ALA A CA 1
ATOM 722 C C . ALA A 1 86 ? 10.364 -23.750 1.529 1.00 72.75 86 ALA A C 1
ATOM 724 O O . ALA A 1 86 ? 11.218 -23.450 0.693 1.00 72.75 86 ALA A O 1
ATOM 725 N N . ASP A 1 87 ? 9.361 -22.937 1.864 1.00 75.31 87 ASP A N 1
ATOM 726 C CA . ASP A 1 87 ? 9.197 -21.579 1.358 1.00 75.31 87 ASP A CA 1
ATOM 727 C C . ASP A 1 87 ? 9.975 -20.598 2.244 1.00 75.31 87 ASP A C 1
ATOM 729 O O . ASP A 1 87 ? 9.675 -20.434 3.430 1.00 75.31 87 ASP A O 1
ATOM 733 N N . PHE A 1 88 ? 10.983 -19.961 1.654 1.00 80.38 88 PHE A N 1
ATOM 734 C CA . PHE A 1 88 ? 11.807 -18.943 2.305 1.00 80.38 88 PHE A CA 1
ATOM 735 C C . PHE A 1 88 ? 11.371 -17.519 1.937 1.00 80.38 88 PHE A C 1
ATOM 737 O O . PHE A 1 88 ? 12.057 -16.557 2.287 1.00 80.38 88 PHE A O 1
ATOM 744 N N . ASP A 1 89 ? 10.240 -17.346 1.249 1.00 84.75 89 ASP A N 1
ATOM 745 C CA . ASP A 1 89 ? 9.713 -16.019 0.966 1.00 84.75 89 ASP A CA 1
ATOM 746 C C . ASP A 1 89 ? 9.218 -15.331 2.247 1.00 84.75 89 ASP A C 1
ATOM 748 O O . ASP A 1 89 ? 8.665 -15.929 3.174 1.00 84.75 89 ASP A O 1
ATOM 752 N N . ALA A 1 90 ? 9.391 -14.008 2.287 1.00 87.50 90 ALA A N 1
ATOM 753 C CA . ALA A 1 90 ? 8.885 -13.185 3.378 1.00 87.50 90 ALA A CA 1
ATOM 754 C C . ALA A 1 90 ? 7.351 -13.324 3.507 1.00 87.50 90 ALA A C 1
ATOM 756 O O . ALA A 1 90 ? 6.634 -13.008 2.543 1.00 87.50 90 ALA A O 1
ATOM 757 N N . PRO A 1 91 ? 6.822 -13.706 4.690 1.00 90.44 91 PRO A N 1
ATOM 758 C CA . PRO A 1 91 ? 5.392 -13.900 4.890 1.00 90.44 91 PRO A CA 1
ATOM 759 C C . PRO A 1 91 ? 4.586 -12.638 4.576 1.00 90.44 91 PRO A C 1
ATOM 761 O O . PRO A 1 91 ? 4.846 -11.559 5.114 1.00 90.44 91 PRO A O 1
ATOM 764 N N . LYS A 1 92 ? 3.548 -12.780 3.745 1.00 92.25 92 LYS A N 1
ATOM 765 C CA . LYS A 1 92 ? 2.663 -11.671 3.355 1.00 92.25 92 LYS A CA 1
ATOM 766 C C . LYS A 1 92 ? 1.486 -11.513 4.313 1.00 92.25 92 LYS A C 1
ATOM 768 O O . LYS A 1 92 ? 0.340 -11.789 3.962 1.00 92.25 92 LYS A O 1
ATOM 773 N N . ILE A 1 93 ? 1.782 -11.120 5.550 1.00 93.94 93 ILE A N 1
ATOM 774 C CA . ILE A 1 93 ? 0.786 -10.995 6.622 1.00 93.94 93 ILE A CA 1
ATOM 775 C C . ILE A 1 93 ? 0.245 -9.568 6.667 1.00 93.94 93 ILE A C 1
ATOM 777 O O . ILE A 1 93 ? 0.973 -8.646 7.014 1.00 93.94 93 ILE A O 1
ATOM 781 N N . TYR A 1 94 ? -1.040 -9.390 6.347 1.00 95.62 94 TYR A N 1
ATOM 782 C CA . TYR A 1 94 ? -1.687 -8.077 6.358 1.00 95.62 94 TYR A CA 1
ATOM 783 C C . TYR A 1 94 ? -1.993 -7.600 7.784 1.00 95.62 94 TYR A C 1
ATOM 785 O O . TYR A 1 94 ? -2.943 -8.075 8.416 1.00 95.62 94 TYR A O 1
ATOM 793 N N . GLU A 1 95 ? -1.194 -6.661 8.288 1.00 95.94 95 GLU A N 1
ATOM 794 C CA . GLU A 1 95 ? -1.188 -6.245 9.695 1.00 95.94 95 GLU A CA 1
ATOM 795 C C . GLU A 1 95 ? -0.926 -4.732 9.862 1.00 95.94 95 GLU A C 1
ATOM 797 O O . GLU A 1 95 ? -0.477 -4.082 8.909 1.00 95.94 95 GLU A O 1
ATOM 802 N N . PRO A 1 96 ? -1.258 -4.125 11.022 1.00 96.06 96 PRO A N 1
ATOM 803 C CA . PRO A 1 96 ? -1.082 -2.690 11.217 1.00 96.06 96 PRO A CA 1
ATOM 804 C C . PRO A 1 96 ? 0.402 -2.311 11.300 1.00 96.06 96 PRO A C 1
ATOM 806 O O . PRO A 1 96 ? 1.193 -2.991 11.953 1.00 96.06 96 PRO A O 1
ATOM 809 N N . ILE A 1 97 ? 0.774 -1.186 10.684 1.00 96.81 97 ILE A N 1
ATOM 810 C CA . ILE A 1 97 ? 2.113 -0.611 10.835 1.00 96.81 97 ILE A CA 1
ATOM 811 C C . ILE A 1 97 ? 2.283 -0.078 12.262 1.00 96.81 97 ILE A C 1
ATOM 813 O O . ILE A 1 97 ? 1.375 0.544 12.814 1.00 96.81 97 ILE A O 1
ATOM 817 N N . SER A 1 98 ? 3.459 -0.283 12.851 1.00 95.25 98 SER A N 1
ATOM 818 C CA . SER A 1 98 ? 3.796 0.264 14.171 1.00 95.25 98 SER A CA 1
ATOM 819 C C . SER A 1 98 ? 3.989 1.781 14.119 1.00 95.25 98 SER A C 1
ATOM 821 O O . SER A 1 98 ? 3.483 2.506 14.974 1.00 95.25 98 SER A O 1
ATOM 823 N N . SER A 1 99 ? 4.698 2.265 13.098 1.00 97.00 99 SER A N 1
ATOM 824 C CA . SER A 1 99 ? 4.893 3.684 12.816 1.00 97.00 99 SER A CA 1
ATOM 825 C C . SER A 1 99 ? 5.303 3.913 11.354 1.00 97.00 99 SER A C 1
ATOM 827 O O . SER A 1 99 ? 5.621 2.968 10.625 1.00 97.00 99 SER A O 1
ATOM 829 N N . PHE A 1 100 ? 5.286 5.172 10.906 1.00 97.50 100 PHE A N 1
ATOM 830 C CA . PHE A 1 100 ? 5.760 5.522 9.562 1.00 97.50 100 PHE A CA 1
ATOM 831 C C . PHE A 1 100 ? 7.286 5.434 9.451 1.00 97.50 100 PHE A C 1
ATOM 833 O O . PHE A 1 100 ? 7.786 5.134 8.375 1.00 97.50 100 PHE A O 1
ATOM 840 N N . GLU A 1 101 ? 8.010 5.640 10.547 1.00 97.81 101 GLU A N 1
ATOM 841 C CA . GLU A 1 101 ? 9.466 5.499 10.619 1.00 97.81 101 GLU A CA 1
ATOM 842 C C . GLU A 1 101 ? 9.868 4.033 10.416 1.00 97.81 101 GLU A C 1
ATOM 844 O O . GLU A 1 101 ? 10.708 3.731 9.574 1.00 97.81 101 GLU A O 1
ATOM 849 N N . HIS A 1 102 ? 9.188 3.105 11.098 1.00 97.00 102 HIS A N 1
ATOM 850 C CA . HIS A 1 102 ? 9.411 1.676 10.883 1.00 97.00 102 HIS A CA 1
ATOM 851 C C . HIS A 1 102 ? 9.078 1.262 9.442 1.00 97.00 102 HIS A C 1
ATOM 853 O O . HIS A 1 102 ? 9.833 0.535 8.800 1.00 97.00 102 HIS A O 1
ATOM 859 N N . LEU A 1 103 ? 7.961 1.755 8.896 1.00 98.06 103 LEU A N 1
ATOM 860 C CA . LEU A 1 103 ? 7.596 1.507 7.502 1.00 98.06 103 LEU A CA 1
ATOM 861 C C . LEU A 1 103 ? 8.659 2.035 6.526 1.00 98.06 103 LEU A C 1
ATOM 863 O O . LEU A 1 103 ? 8.971 1.367 5.542 1.00 98.06 103 LEU A O 1
ATOM 867 N N . GLU A 1 104 ? 9.221 3.213 6.790 1.00 98.25 104 GLU A N 1
ATOM 868 C CA . GLU A 1 104 ? 10.291 3.796 5.983 1.00 98.25 104 GLU A CA 1
ATOM 869 C C . GLU A 1 104 ? 11.538 2.904 5.975 1.00 98.25 104 GLU A C 1
ATOM 871 O O . GLU A 1 104 ? 12.098 2.655 4.906 1.00 98.25 104 GLU A O 1
ATOM 876 N N . GLU A 1 105 ? 11.952 2.380 7.131 1.00 97.50 105 GLU A N 1
ATOM 877 C CA . GLU A 1 105 ? 13.073 1.437 7.239 1.00 97.50 105 GLU A CA 1
ATOM 878 C C . GLU A 1 105 ? 12.835 0.181 6.389 1.00 97.50 105 GLU A C 1
ATOM 880 O O . GLU A 1 105 ? 13.687 -0.185 5.573 1.00 97.50 105 GLU A O 1
ATOM 885 N N . ARG A 1 106 ? 11.642 -0.425 6.494 1.00 97.31 106 ARG A N 1
ATOM 886 C CA . ARG A 1 106 ? 11.246 -1.589 5.677 1.00 97.31 106 ARG A CA 1
ATOM 887 C C . ARG A 1 106 ? 11.302 -1.283 4.180 1.00 97.31 106 ARG A C 1
ATOM 889 O O . ARG A 1 106 ? 11.820 -2.073 3.392 1.00 97.31 106 ARG A O 1
ATOM 896 N N . LEU A 1 107 ? 10.789 -0.126 3.767 1.00 97.94 107 LEU A N 1
ATOM 897 C CA . LEU A 1 107 ? 10.765 0.269 2.358 1.00 97.94 107 LEU A CA 1
ATOM 898 C C . LEU A 1 107 ? 12.159 0.574 1.806 1.00 97.94 107 LEU A C 1
ATOM 900 O O . LEU A 1 107 ? 12.437 0.232 0.657 1.00 97.94 107 LEU A O 1
ATOM 904 N N . LYS A 1 108 ? 13.050 1.159 2.614 1.00 97.75 108 LYS A N 1
ATOM 905 C CA . LYS A 1 108 ? 14.461 1.346 2.249 1.00 97.75 108 LYS A CA 1
ATOM 906 C C . LYS A 1 108 ? 15.165 0.009 2.049 1.00 97.75 108 LYS A C 1
ATOM 908 O O . LYS A 1 108 ? 15.863 -0.143 1.050 1.00 97.75 108 LYS A O 1
ATOM 913 N N . MET A 1 109 ? 14.936 -0.970 2.926 1.00 96.56 109 MET A N 1
ATOM 914 C CA . MET A 1 109 ? 15.471 -2.324 2.742 1.00 96.56 109 MET A CA 1
ATOM 915 C C . MET A 1 109 ? 15.004 -2.943 1.420 1.00 96.56 109 MET A C 1
ATOM 917 O O . MET A 1 109 ? 15.826 -3.401 0.629 1.00 96.56 109 MET A O 1
ATOM 921 N N . HIS A 1 110 ? 13.701 -2.898 1.130 1.00 96.50 110 HIS A N 1
ATOM 922 C CA . HIS A 1 110 ? 13.169 -3.421 -0.131 1.00 96.50 110 HIS A CA 1
ATOM 923 C C . HIS A 1 110 ? 13.677 -2.670 -1.365 1.00 96.50 110 HIS A C 1
ATOM 925 O O . HIS A 1 110 ? 13.872 -3.280 -2.414 1.00 96.50 110 HIS A O 1
ATOM 931 N N . LEU A 1 111 ? 13.913 -1.360 -1.262 1.00 96.88 111 LEU A N 1
ATOM 932 C CA . LEU A 1 111 ? 14.497 -0.573 -2.346 1.00 96.88 111 LEU A CA 1
ATOM 933 C C . LEU A 1 111 ? 15.934 -1.010 -2.655 1.00 96.88 111 LEU A C 1
ATOM 935 O O . LEU A 1 111 ? 16.294 -1.122 -3.827 1.00 96.88 111 LEU A O 1
ATOM 939 N N . VAL A 1 112 ? 16.740 -1.276 -1.623 1.00 95.88 112 VAL A N 1
ATOM 940 C CA . VAL A 1 112 ? 18.103 -1.804 -1.783 1.00 95.88 112 VAL A CA 1
ATOM 941 C C . VAL A 1 112 ? 18.062 -3.174 -2.457 1.00 95.88 112 VAL A C 1
ATOM 943 O O . VAL A 1 112 ? 18.686 -3.343 -3.500 1.00 95.88 112 VAL A O 1
ATOM 946 N N . GLN A 1 113 ? 17.243 -4.099 -1.946 1.00 93.94 113 GLN A N 1
ATOM 947 C CA . GLN A 1 113 ? 17.060 -5.432 -2.537 1.00 93.94 113 GLN A CA 1
ATOM 948 C C . GLN A 1 113 ? 16.618 -5.358 -4.004 1.00 93.94 113 GLN A C 1
ATOM 950 O O . GLN A 1 113 ? 17.142 -6.072 -4.860 1.00 93.94 113 GLN A O 1
ATOM 955 N N . TYR A 1 114 ? 15.675 -4.464 -4.315 1.00 94.44 114 TYR A N 1
ATOM 956 C CA . TYR A 1 114 ? 15.255 -4.221 -5.690 1.00 94.44 114 TYR A CA 1
ATOM 957 C C . TYR A 1 114 ? 16.453 -3.800 -6.542 1.00 94.44 114 TYR A C 1
ATOM 959 O O . TYR A 1 114 ? 16.713 -4.426 -7.567 1.00 94.44 114 TYR A O 1
ATOM 967 N N . ASN A 1 115 ? 17.210 -2.791 -6.109 1.00 95.19 115 ASN A N 1
ATOM 968 C CA . ASN A 1 115 ? 18.350 -2.258 -6.853 1.00 95.19 115 ASN A CA 1
ATOM 969 C C . ASN A 1 115 ? 19.471 -3.286 -7.061 1.00 95.19 115 ASN A C 1
ATOM 971 O O . ASN A 1 115 ? 20.102 -3.270 -8.113 1.00 95.19 115 ASN A O 1
ATOM 975 N N . GLU A 1 116 ? 19.695 -4.189 -6.109 1.00 93.56 116 GLU A N 1
ATOM 976 C CA . GLU A 1 116 ? 20.657 -5.291 -6.237 1.00 93.56 116 GLU A CA 1
ATOM 977 C C . GLU A 1 116 ? 20.192 -6.356 -7.239 1.00 93.56 116 GLU A C 1
ATO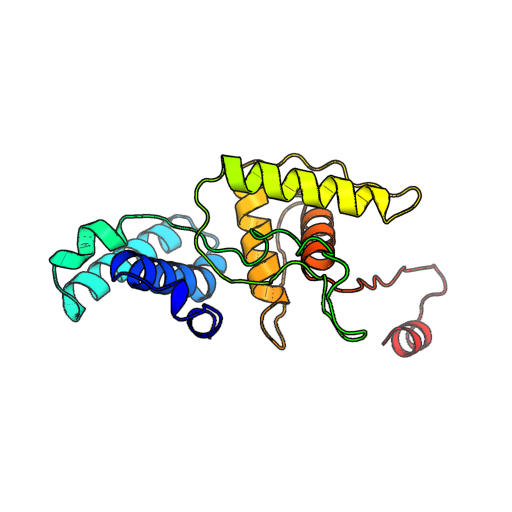M 979 O O . GLU A 1 116 ? 21.007 -6.941 -7.955 1.00 93.56 116 GLU A O 1
ATOM 984 N N . SER A 1 117 ? 18.878 -6.580 -7.339 1.00 88.94 117 SER A N 1
ATOM 985 C CA . SER A 1 117 ? 18.298 -7.574 -8.251 1.00 88.94 117 SER A CA 1
ATOM 986 C C . SER A 1 117 ? 18.327 -7.161 -9.730 1.00 88.94 117 SER A C 1
ATOM 988 O O . SER A 1 117 ? 18.226 -8.017 -10.612 1.00 88.94 117 SER A O 1
ATOM 990 N N . ILE A 1 118 ? 18.486 -5.865 -10.033 1.00 84.44 118 ILE A N 1
ATOM 991 C CA . ILE A 1 118 ? 18.447 -5.333 -11.401 1.00 84.44 118 ILE A CA 1
ATOM 992 C C . ILE A 1 118 ? 19.776 -4.698 -11.825 1.00 84.44 118 ILE A C 1
ATOM 994 O O . ILE A 1 118 ? 20.376 -3.891 -11.124 1.00 84.44 118 ILE A O 1
ATOM 998 N N . ARG A 1 119 ? 20.233 -4.991 -13.048 1.00 76.62 119 ARG A N 1
ATOM 999 C CA . ARG A 1 119 ? 21.445 -4.362 -13.600 1.00 76.62 119 ARG A CA 1
ATOM 1000 C C . ARG A 1 119 ? 21.105 -3.028 -14.271 1.00 76.62 119 ARG A C 1
ATOM 1002 O O . ARG A 1 119 ? 20.310 -2.993 -15.203 1.00 76.62 119 ARG A O 1
ATOM 1009 N N . GLY A 1 120 ? 21.746 -1.940 -13.834 1.00 69.00 120 GLY A N 1
ATOM 1010 C CA . GLY A 1 120 ? 21.832 -0.677 -14.586 1.00 69.00 120 GLY A CA 1
ATOM 1011 C C . GLY A 1 120 ? 20.589 0.228 -14.602 1.00 69.00 120 GLY A C 1
ATOM 1012 O O . GLY A 1 120 ? 20.584 1.201 -15.347 1.00 69.00 120 GLY A O 1
ATOM 1013 N N . SER A 1 121 ? 19.554 -0.050 -13.800 1.00 74.44 121 SER A N 1
ATOM 1014 C CA . SER A 1 121 ? 18.311 0.750 -13.763 1.00 74.44 121 SER A CA 1
ATOM 1015 C C . SER A 1 121 ? 17.748 0.927 -12.341 1.00 74.44 121 SER A C 1
ATOM 1017 O O . SER A 1 121 ? 16.529 0.874 -12.139 1.00 74.44 121 SER A O 1
ATOM 1019 N N . GLY A 1 122 ? 18.628 1.103 -11.353 1.00 84.94 122 GLY A N 1
ATOM 1020 C CA . GLY A 1 122 ? 18.234 1.323 -9.960 1.00 84.94 122 GLY A CA 1
ATOM 1021 C C . GLY A 1 122 ? 17.263 2.499 -9.790 1.00 84.94 122 GLY A C 1
ATOM 1022 O O . GLY A 1 122 ? 17.282 3.459 -10.560 1.00 84.94 122 GLY A O 1
ATOM 1023 N N . MET A 1 123 ? 16.395 2.414 -8.786 1.00 92.94 123 MET A N 1
ATOM 1024 C CA . MET A 1 123 ? 15.526 3.504 -8.356 1.00 92.94 123 MET A CA 1
ATOM 1025 C C . MET A 1 123 ? 16.151 4.221 -7.161 1.00 92.94 123 MET A C 1
ATOM 1027 O O . MET A 1 123 ? 16.596 3.581 -6.210 1.00 92.94 123 MET A O 1
ATOM 1031 N N . ASP A 1 124 ? 16.116 5.548 -7.195 1.00 92.12 124 ASP A N 1
ATOM 1032 C CA . ASP A 1 124 ? 16.425 6.407 -6.055 1.00 92.12 124 ASP A CA 1
ATOM 1033 C C . ASP A 1 124 ? 15.113 7.029 -5.564 1.00 92.12 124 ASP A C 1
ATOM 1035 O O . ASP A 1 124 ? 14.547 7.922 -6.200 1.00 92.12 124 ASP A O 1
ATOM 1039 N N . LEU A 1 125 ? 14.545 6.450 -4.505 1.00 93.81 125 LEU A N 1
ATOM 1040 C CA . LEU A 1 125 ? 13.261 6.858 -3.943 1.00 93.81 125 LEU A CA 1
ATOM 1041 C C . LEU A 1 125 ? 13.461 7.467 -2.562 1.00 93.81 125 LEU A C 1
ATOM 1043 O O . LEU A 1 125 ? 14.049 6.853 -1.675 1.00 93.81 125 LEU A O 1
ATOM 1047 N N . VAL A 1 126 ? 12.864 8.640 -2.362 1.00 94.00 126 VAL A N 1
ATOM 1048 C CA . VAL A 1 126 ? 12.742 9.272 -1.048 1.00 94.00 126 VAL A CA 1
ATOM 1049 C C . VAL A 1 126 ? 11.346 8.996 -0.496 1.00 94.00 126 VAL A C 1
ATOM 1051 O O . VAL A 1 126 ? 10.337 9.344 -1.116 1.00 94.00 126 VAL A O 1
ATOM 1054 N N . PHE A 1 127 ? 11.278 8.379 0.682 1.00 96.62 127 PHE A N 1
ATOM 1055 C CA . PHE A 1 127 ? 10.023 8.001 1.325 1.00 96.62 127 PHE A CA 1
ATOM 1056 C C . PHE A 1 127 ? 9.552 9.076 2.302 1.00 96.62 127 PHE A C 1
ATOM 1058 O O . PHE A 1 127 ? 9.876 9.067 3.481 1.00 96.62 127 PHE A O 1
ATOM 1065 N N . PHE A 1 128 ? 8.725 9.991 1.812 1.00 95.81 128 PHE A N 1
ATOM 1066 C CA . PHE A 1 128 ? 7.895 10.838 2.668 1.00 95.81 128 PHE A CA 1
ATOM 1067 C C . PHE A 1 128 ? 6.532 10.177 2.908 1.00 95.81 128 PHE A C 1
ATOM 1069 O O . PHE A 1 128 ? 6.150 9.221 2.226 1.00 95.81 128 PHE A O 1
ATOM 1076 N N . LYS A 1 129 ? 5.770 10.700 3.875 1.00 96.56 129 LYS 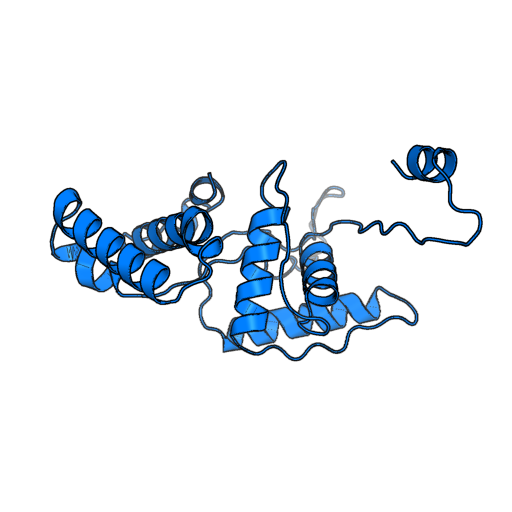A N 1
ATOM 1077 C CA . LYS A 1 129 ? 4.515 10.096 4.349 1.00 96.56 129 LYS A CA 1
ATOM 1078 C C . LYS A 1 129 ? 3.543 9.732 3.222 1.00 96.56 129 LYS A C 1
ATOM 1080 O O . LYS A 1 129 ? 3.014 8.623 3.216 1.00 96.56 129 LYS A O 1
ATOM 1085 N N . ASP A 1 130 ? 3.339 10.617 2.250 1.00 95.44 130 ASP A N 1
ATOM 1086 C CA . ASP A 1 130 ? 2.400 10.346 1.156 1.00 95.44 130 ASP A CA 1
ATOM 1087 C C . ASP A 1 130 ? 2.924 9.291 0.178 1.00 95.44 130 ASP A C 1
ATOM 1089 O O . ASP A 1 130 ? 2.151 8.437 -0.252 1.00 95.44 130 ASP A O 1
ATOM 1093 N N . ALA A 1 131 ? 4.230 9.262 -0.114 1.00 96.88 131 ALA A N 1
ATOM 1094 C CA . ALA A 1 131 ? 4.827 8.204 -0.932 1.00 96.88 131 ALA A CA 1
ATOM 1095 C C . ALA A 1 131 ? 4.615 6.819 -0.297 1.00 96.88 131 ALA A C 1
ATOM 1097 O O . ALA A 1 131 ? 4.207 5.878 -0.980 1.00 96.88 131 ALA A O 1
ATOM 1098 N N . MET A 1 132 ? 4.800 6.714 1.023 1.00 98.19 132 MET A N 1
ATOM 1099 C CA . MET A 1 132 ? 4.547 5.480 1.772 1.00 98.19 132 MET A CA 1
ATOM 1100 C C . MET A 1 132 ? 3.067 5.085 1.759 1.00 98.19 132 MET A C 1
ATOM 1102 O O . MET A 1 132 ? 2.733 3.932 1.484 1.00 98.19 132 MET A O 1
ATOM 1106 N N . LYS A 1 133 ? 2.160 6.047 1.980 1.00 97.31 133 LYS A N 1
ATOM 1107 C CA . LYS A 1 133 ? 0.709 5.823 1.875 1.00 97.31 133 LYS A CA 1
ATOM 1108 C C . LYS A 1 133 ? 0.316 5.332 0.481 1.00 97.31 133 LYS A C 1
ATOM 1110 O O . LYS A 1 133 ? -0.478 4.402 0.364 1.00 97.31 133 LYS A O 1
ATOM 1115 N N . HIS A 1 134 ? 0.858 5.929 -0.580 1.00 97.38 134 HIS A N 1
ATOM 1116 C CA . HIS A 1 134 ? 0.601 5.499 -1.954 1.00 97.38 134 HIS A CA 1
ATOM 1117 C C . HIS A 1 134 ? 1.125 4.091 -2.223 1.00 97.38 134 HIS A C 1
ATOM 1119 O O . HIS A 1 134 ? 0.413 3.301 -2.839 1.00 97.38 134 HIS A O 1
ATOM 1125 N N . LEU A 1 135 ? 2.314 3.750 -1.728 1.00 98.19 135 LEU A N 1
ATOM 1126 C CA . LEU A 1 135 ? 2.862 2.405 -1.868 1.00 98.19 135 LEU A CA 1
ATOM 1127 C C . LEU A 1 135 ? 1.988 1.365 -1.155 1.00 98.19 135 LEU A C 1
ATOM 1129 O O . LEU A 1 135 ? 1.655 0.354 -1.770 1.00 98.19 135 LEU A O 1
ATOM 1133 N N . ILE A 1 136 ? 1.522 1.639 0.072 1.00 97.94 136 ILE A N 1
ATOM 1134 C CA . ILE A 1 136 ? 0.565 0.765 0.777 1.00 97.94 136 ILE A CA 1
ATOM 1135 C C . ILE A 1 136 ? -0.699 0.550 -0.062 1.00 97.94 136 ILE A C 1
ATOM 1137 O O . ILE A 1 136 ? -1.138 -0.587 -0.232 1.00 97.94 136 ILE A O 1
ATOM 1141 N N . LYS A 1 137 ? -1.278 1.624 -0.619 1.00 97.12 137 LYS A N 1
ATOM 1142 C CA . LYS A 1 137 ? -2.475 1.526 -1.472 1.00 97.12 137 LYS A CA 1
ATOM 1143 C C . LYS A 1 137 ? -2.214 0.662 -2.702 1.00 97.12 137 LYS A C 1
ATOM 1145 O O . LYS A 1 137 ? -3.022 -0.213 -2.998 1.00 97.12 137 LYS A O 1
ATOM 1150 N N . ILE A 1 138 ? -1.093 0.881 -3.394 1.00 97.81 138 ILE A N 1
ATOM 1151 C CA . ILE A 1 138 ? -0.719 0.096 -4.575 1.00 97.81 138 ILE A CA 1
ATOM 1152 C C . ILE A 1 138 ? -0.560 -1.376 -4.192 1.00 97.81 138 ILE A C 1
ATOM 1154 O O . ILE A 1 138 ? -1.214 -2.209 -4.814 1.00 97.81 138 ILE A O 1
ATOM 1158 N N . SER A 1 139 ? 0.219 -1.689 -3.146 1.00 97.12 139 SER A N 1
ATOM 1159 C CA . SER A 1 139 ? 0.414 -3.065 -2.660 1.00 97.12 139 SER A CA 1
ATOM 1160 C C . SER A 1 139 ? -0.927 -3.734 -2.360 1.00 97.12 139 SER A C 1
ATOM 1162 O O . SER A 1 139 ? -1.242 -4.791 -2.901 1.00 97.12 139 SER A O 1
ATOM 1164 N N . ARG A 1 140 ? -1.795 -3.059 -1.596 1.00 96.12 140 ARG A N 1
ATOM 1165 C CA 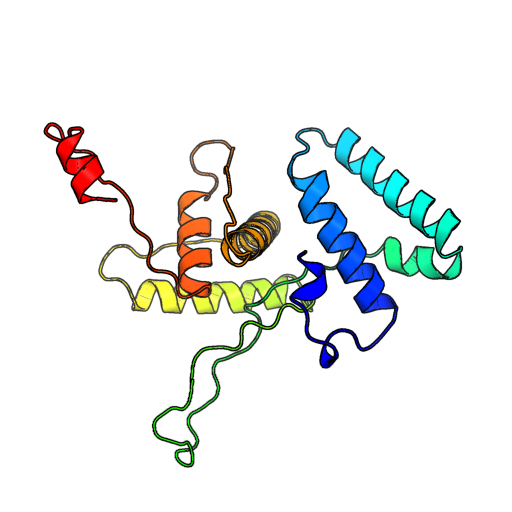. ARG A 1 140 ? -3.124 -3.566 -1.232 1.00 96.12 140 ARG A CA 1
ATOM 1166 C C . ARG A 1 140 ? -4.029 -3.807 -2.445 1.00 96.12 140 ARG A C 1
ATOM 1168 O O . ARG A 1 140 ? -4.860 -4.716 -2.411 1.00 96.12 140 ARG A O 1
ATOM 1175 N N . ILE A 1 141 ? -3.919 -3.005 -3.506 1.00 96.25 141 ILE A N 1
ATOM 1176 C CA . ILE A 1 141 ? -4.691 -3.214 -4.739 1.00 96.25 141 ILE A CA 1
ATOM 1177 C C . ILE A 1 141 ? -4.137 -4.408 -5.520 1.00 96.25 141 ILE A C 1
ATOM 1179 O O . ILE A 1 141 ? -4.906 -5.317 -5.815 1.00 96.25 141 ILE A O 1
ATOM 1183 N N . ILE A 1 142 ? -2.834 -4.449 -5.814 1.00 95.75 142 ILE A N 1
ATOM 1184 C CA . ILE A 1 142 ? -2.245 -5.505 -6.662 1.00 95.75 142 ILE A CA 1
ATOM 1185 C C . ILE A 1 142 ? -2.257 -6.883 -5.989 1.00 95.75 142 ILE A C 1
ATOM 1187 O O . ILE A 1 142 ? -2.333 -7.896 -6.676 1.00 95.75 142 ILE A O 1
ATOM 1191 N N . ARG A 1 143 ? -2.223 -6.930 -4.651 1.00 93.94 143 ARG A N 1
ATOM 1192 C CA . ARG A 1 143 ? -2.332 -8.167 -3.861 1.00 93.94 143 ARG A CA 1
ATOM 1193 C C . ARG A 1 143 ? -3.769 -8.681 -3.748 1.00 93.94 143 ARG A C 1
ATOM 1195 O O . ARG A 1 143 ? -3.983 -9.821 -3.347 1.00 93.94 143 ARG A O 1
ATOM 1202 N N . THR A 1 144 ? -4.764 -7.870 -4.113 1.00 92.44 144 THR A N 1
ATOM 1203 C CA . THR A 1 144 ? -6.150 -8.338 -4.225 1.00 92.44 144 THR A CA 1
ATOM 1204 C C . THR A 1 144 ? -6.295 -9.128 -5.533 1.00 92.44 144 THR A C 1
ATOM 1206 O O . THR A 1 144 ? -5.928 -8.607 -6.588 1.00 92.44 144 THR A O 1
ATOM 1209 N N . PRO A 1 145 ? -6.855 -10.353 -5.529 1.00 91.62 145 PRO A N 1
ATOM 1210 C CA . PRO A 1 145 ? -7.110 -11.105 -6.752 1.00 91.62 145 PRO A CA 1
ATOM 1211 C C . PRO A 1 145 ? -7.933 -10.284 -7.746 1.00 91.62 145 PRO A C 1
ATOM 1213 O O . PRO A 1 145 ? -8.974 -9.734 -7.386 1.00 91.62 145 PRO A O 1
ATOM 1216 N N . ARG A 1 146 ? -7.470 -10.227 -9.001 1.00 92.56 146 ARG A N 1
ATOM 1217 C CA . ARG A 1 146 ? -8.050 -9.386 -10.068 1.00 92.56 146 ARG A CA 1
ATOM 1218 C C . ARG A 1 146 ? -8.041 -7.882 -9.747 1.00 92.56 146 ARG A C 1
ATOM 1220 O O . ARG A 1 146 ? -8.858 -7.138 -10.280 1.00 92.56 146 ARG A O 1
ATOM 1227 N N . GLY A 1 147 ? -7.138 -7.436 -8.876 1.00 92.56 147 GLY A N 1
ATOM 1228 C CA . GLY A 1 147 ? -6.964 -6.032 -8.538 1.00 92.56 147 GLY A CA 1
ATOM 1229 C C . GLY A 1 147 ? -6.356 -5.234 -9.688 1.00 92.56 147 GLY A C 1
ATOM 1230 O O . GLY A 1 147 ? -5.372 -5.642 -10.300 1.00 92.56 147 GLY A O 1
ATOM 1231 N N . ASN A 1 148 ? -6.934 -4.068 -9.964 1.00 94.31 148 ASN A N 1
ATOM 1232 C CA . ASN A 1 148 ? -6.464 -3.132 -10.977 1.00 94.31 148 ASN A CA 1
ATOM 1233 C C . ASN A 1 148 ? -6.445 -1.709 -10.404 1.00 94.31 148 ASN A C 1
ATOM 1235 O O . ASN A 1 148 ? -7.376 -1.294 -9.715 1.00 94.31 148 ASN A O 1
ATOM 1239 N N . ALA A 1 149 ? -5.386 -0.953 -10.696 1.00 94.19 149 ALA A N 1
ATOM 1240 C CA . ALA A 1 149 ? -5.218 0.420 -10.229 1.00 94.19 149 ALA A CA 1
ATOM 1241 C C . ALA A 1 149 ? -5.068 1.380 -11.413 1.00 94.19 149 ALA A C 1
ATOM 1243 O O . ALA A 1 149 ? -4.216 1.177 -12.276 1.00 94.19 149 ALA A O 1
ATOM 1244 N N . LEU A 1 150 ? -5.852 2.462 -11.420 1.00 94.69 150 LEU A N 1
ATOM 1245 C CA . LEU A 1 150 ? -5.615 3.622 -12.278 1.00 94.69 150 LEU A CA 1
ATOM 1246 C C . LEU A 1 150 ? -4.929 4.707 -11.442 1.00 94.69 150 LEU A C 1
ATOM 1248 O O . LEU A 1 150 ? -5.546 5.295 -10.557 1.00 94.69 150 LEU A O 1
ATOM 1252 N N . LEU A 1 151 ? -3.646 4.961 -11.706 1.00 94.88 151 LEU A N 1
ATOM 1253 C CA . LEU A 1 151 ? -2.857 5.940 -10.955 1.00 94.88 151 LEU A CA 1
ATOM 1254 C C . LEU A 1 151 ? -2.864 7.297 -11.668 1.00 94.88 151 LEU A C 1
ATOM 1256 O O . LEU A 1 151 ? -2.170 7.488 -12.667 1.00 94.88 151 LEU A O 1
ATOM 1260 N N . VAL A 1 152 ? -3.622 8.253 -11.132 1.00 92.62 152 VAL A N 1
ATOM 1261 C CA . VAL A 1 152 ? -3.755 9.610 -11.685 1.00 92.62 152 VAL A CA 1
ATOM 1262 C C . VAL A 1 152 ? -2.911 10.596 -10.878 1.00 92.62 152 VAL A C 1
ATOM 1264 O O . VAL A 1 152 ? -2.882 10.551 -9.653 1.00 92.62 152 VAL A O 1
ATOM 1267 N N . GLY A 1 153 ? -2.194 11.485 -11.564 1.00 90.19 153 GLY A N 1
ATOM 1268 C CA . GLY A 1 153 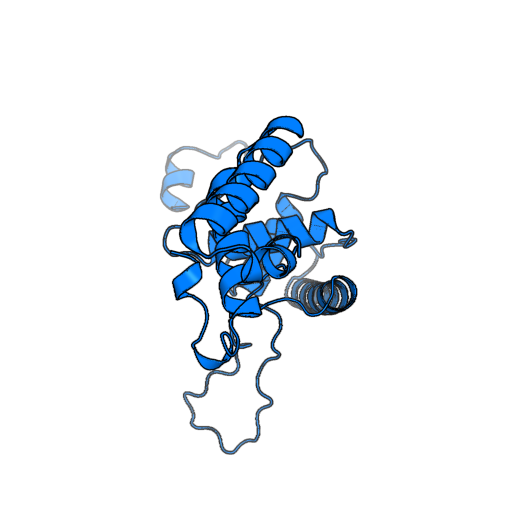? -1.424 12.561 -10.938 1.00 90.19 153 GLY A CA 1
ATOM 1269 C C . GLY A 1 153 ? -0.419 13.175 -11.905 1.00 90.19 153 GLY A C 1
ATOM 1270 O O . GLY A 1 153 ? -0.146 12.601 -12.961 1.00 90.19 153 GLY A O 1
ATOM 1271 N N . VAL A 1 154 ? 0.188 14.294 -11.524 1.00 92.44 154 VAL A N 1
ATOM 1272 C CA . VAL A 1 154 ? 1.165 15.018 -12.356 1.00 92.44 154 VAL A CA 1
ATOM 1273 C C . VAL A 1 154 ? 2.418 14.189 -12.679 1.00 92.44 154 VAL A C 1
ATOM 1275 O O . VAL A 1 154 ? 2.739 13.207 -12.000 1.00 92.44 154 VAL A O 1
ATOM 1278 N N . GLY A 1 155 ? 3.132 14.552 -13.747 1.00 91.88 155 GLY A N 1
ATOM 1279 C CA . GLY A 1 155 ? 4.421 13.939 -14.087 1.00 91.88 155 GLY A CA 1
ATOM 1280 C C . GLY A 1 155 ? 5.432 14.072 -12.941 1.00 91.88 155 GLY A C 1
ATOM 1281 O O . GLY A 1 155 ? 5.399 15.044 -12.196 1.00 91.88 155 GLY A O 1
ATOM 1282 N N . GLY A 1 156 ? 6.302 13.074 -12.762 1.00 88.69 156 GLY A N 1
ATOM 1283 C CA . GLY A 1 156 ? 7.324 13.089 -11.704 1.00 88.69 156 GLY A CA 1
ATOM 1284 C C . GLY A 1 156 ? 6.837 12.712 -10.298 1.00 88.69 156 GLY A C 1
ATOM 1285 O O . GLY A 1 156 ? 7.656 12.558 -9.403 1.00 88.69 156 GLY A O 1
ATOM 1286 N N . SER A 1 157 ? 5.541 12.457 -10.085 1.00 90.38 157 SER A N 1
ATOM 1287 C CA . SER A 1 157 ? 4.986 12.107 -8.763 1.00 90.38 157 SER A CA 1
ATOM 1288 C C . SER A 1 157 ? 5.315 10.681 -8.265 1.00 90.38 157 SER A C 1
ATOM 1290 O O . SER A 1 157 ? 4.617 10.150 -7.406 1.00 90.38 157 SER A O 1
ATOM 1292 N N . GLY A 1 158 ? 6.294 9.998 -8.865 1.00 93.69 158 GLY A N 1
ATOM 1293 C CA . GLY A 1 158 ? 6.753 8.670 -8.436 1.00 93.69 158 GLY A CA 1
ATOM 1294 C C . GLY A 1 158 ? 5.851 7.474 -8.774 1.00 93.69 158 GLY A C 1
ATOM 1295 O O . GLY A 1 158 ? 6.225 6.354 -8.448 1.00 93.69 158 GLY A O 1
ATOM 1296 N N . LYS A 1 159 ? 4.705 7.652 -9.456 1.00 95.44 159 LYS A N 1
ATOM 1297 C CA . LYS A 1 159 ? 3.728 6.569 -9.745 1.00 95.44 159 LYS A CA 1
ATOM 1298 C C . LYS A 1 159 ? 4.368 5.292 -10.301 1.00 95.44 159 LYS A C 1
ATOM 1300 O O . LYS A 1 159 ? 4.106 4.204 -9.795 1.00 95.44 159 LYS A O 1
ATOM 1305 N N . GLN A 1 160 ? 5.211 5.424 -11.327 1.00 94.50 160 GLN A N 1
ATOM 1306 C CA . GLN A 1 160 ? 5.864 4.278 -11.964 1.00 94.50 160 GLN A CA 1
ATOM 1307 C C . GLN A 1 160 ? 6.852 3.597 -11.010 1.00 94.50 160 GLN A C 1
ATOM 1309 O O . GLN A 1 160 ? 6.811 2.381 -10.860 1.00 94.50 160 GLN A O 1
ATOM 1314 N N . SER A 1 161 ? 7.702 4.372 -10.337 1.00 95.69 161 SER A N 1
ATOM 1315 C CA . SER A 1 161 ? 8.714 3.848 -9.417 1.00 95.69 161 SER A CA 1
ATOM 1316 C C . SER A 1 161 ? 8.092 3.169 -8.192 1.00 95.69 161 SER A C 1
ATOM 1318 O O . SER A 1 161 ? 8.489 2.064 -7.834 1.00 95.69 161 SER A O 1
ATOM 1320 N N . LEU A 1 162 ? 7.047 3.762 -7.601 1.00 97.44 162 LEU A N 1
ATOM 1321 C CA . LEU A 1 162 ? 6.298 3.151 -6.497 1.00 97.44 162 LEU A CA 1
ATOM 1322 C C . LEU A 1 162 ? 5.596 1.860 -6.932 1.00 97.44 162 LEU A C 1
ATOM 1324 O O . LEU A 1 162 ? 5.574 0.897 -6.175 1.00 97.44 162 LEU A O 1
ATOM 1328 N N . THR A 1 163 ? 5.067 1.812 -8.159 1.00 97.12 163 THR A N 1
ATOM 1329 C CA . THR A 1 163 ? 4.439 0.595 -8.702 1.00 97.12 163 THR A CA 1
ATOM 1330 C C . THR A 1 163 ? 5.460 -0.514 -8.932 1.00 97.12 163 THR A C 1
ATOM 1332 O O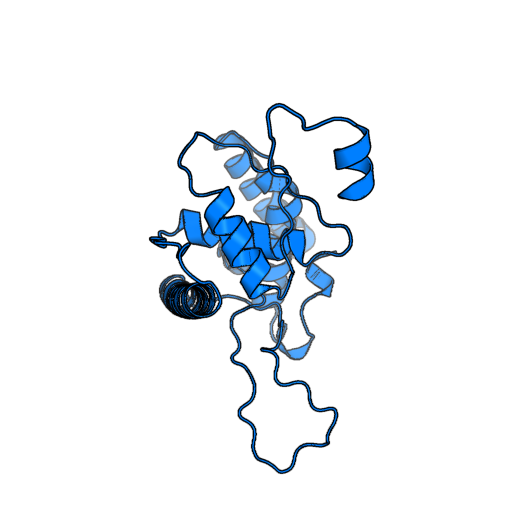 . THR A 1 163 ? 5.191 -1.664 -8.591 1.00 97.12 163 THR A O 1
ATOM 1335 N N . LYS A 1 164 ? 6.645 -0.181 -9.463 1.00 95.75 164 LYS A N 1
ATOM 1336 C CA . LYS A 1 164 ? 7.749 -1.137 -9.630 1.00 95.75 164 LYS A CA 1
ATOM 1337 C C . LYS A 1 164 ? 8.193 -1.706 -8.286 1.00 95.75 164 LYS A C 1
ATOM 1339 O O . LYS A 1 164 ? 8.270 -2.923 -8.154 1.00 95.75 164 LYS A O 1
ATOM 1344 N N . LEU A 1 165 ? 8.398 -0.847 -7.285 1.00 97.12 165 LEU A N 1
ATOM 1345 C CA . LEU A 1 165 ? 8.786 -1.290 -5.948 1.00 97.12 165 LEU A CA 1
ATOM 1346 C C . LEU A 1 165 ? 7.696 -2.147 -5.290 1.00 97.12 165 LEU A C 1
ATOM 1348 O O . LEU A 1 165 ? 7.998 -3.223 -4.791 1.00 97.12 165 LEU A O 1
ATOM 1352 N N . ALA A 1 166 ? 6.429 -1.726 -5.334 1.00 97.75 166 ALA A N 1
ATOM 1353 C CA . ALA A 1 166 ? 5.322 -2.510 -4.781 1.00 97.75 166 ALA A CA 1
ATOM 1354 C C . ALA A 1 166 ? 5.183 -3.881 -5.466 1.00 97.75 166 ALA A C 1
ATOM 1356 O O . ALA A 1 166 ? 4.954 -4.883 -4.795 1.00 97.75 166 ALA A O 1
ATOM 1357 N N . SER A 1 167 ? 5.366 -3.943 -6.789 1.00 96.38 167 SER A N 1
ATOM 1358 C CA . SER A 1 167 ? 5.325 -5.204 -7.543 1.00 96.38 167 SER A CA 1
ATOM 1359 C C . SER A 1 167 ? 6.489 -6.122 -7.177 1.00 96.38 167 SER A C 1
ATOM 1361 O O . SER A 1 167 ? 6.278 -7.316 -6.993 1.00 96.38 167 SER A O 1
ATOM 1363 N N . PHE A 1 168 ? 7.692 -5.565 -7.007 1.00 95.12 168 PHE A N 1
ATOM 1364 C CA . PHE A 1 168 ? 8.856 -6.306 -6.521 1.00 95.12 168 PHE A CA 1
ATOM 1365 C C . PHE A 1 168 ? 8.618 -6.874 -5.120 1.00 95.12 168 PHE A C 1
ATOM 1367 O O . PHE A 1 168 ? 8.794 -8.069 -4.909 1.00 95.12 168 PHE A O 1
ATOM 1374 N N . ILE A 1 169 ? 8.128 -6.049 -4.190 1.00 96.12 169 ILE A N 1
ATOM 1375 C CA . ILE A 1 169 ? 7.767 -6.476 -2.831 1.00 96.12 169 ILE A CA 1
ATOM 1376 C C . ILE A 1 169 ? 6.727 -7.602 -2.871 1.00 96.12 169 ILE A C 1
ATOM 1378 O O . ILE A 1 169 ? 6.806 -8.544 -2.084 1.00 96.12 169 ILE A O 1
ATOM 1382 N N . ALA A 1 170 ? 5.762 -7.532 -3.789 1.00 94.94 170 ALA A N 1
ATOM 1383 C CA . ALA A 1 170 ? 4.735 -8.552 -3.974 1.00 94.94 170 ALA A CA 1
ATOM 1384 C C . ALA A 1 170 ? 5.236 -9.845 -4.652 1.00 94.94 170 ALA A C 1
ATOM 1386 O O . ALA A 1 170 ? 4.456 -10.792 -4.751 1.00 94.94 170 ALA A O 1
ATOM 1387 N N . GLY A 1 171 ? 6.492 -9.893 -5.115 1.00 93.38 171 GLY A N 1
ATOM 1388 C CA . GLY A 1 171 ? 7.054 -11.024 -5.861 1.00 93.38 171 GLY A CA 1
ATOM 1389 C C . GLY A 1 171 ? 6.552 -11.119 -7.307 1.00 93.38 171 GLY A C 1
ATOM 1390 O O . GLY A 1 171 ? 6.639 -12.173 -7.933 1.00 93.38 171 GLY A O 1
ATOM 1391 N N . TYR A 1 172 ? 5.990 -10.041 -7.859 1.00 93.62 172 TYR A N 1
ATOM 1392 C CA . TYR A 1 172 ? 5.418 -10.037 -9.203 1.00 93.62 172 TYR A CA 1
ATOM 1393 C C . TYR A 1 172 ? 6.433 -9.611 -10.257 1.00 93.62 172 TYR A C 1
ATOM 1395 O O . TYR A 1 172 ? 7.111 -8.587 -10.139 1.00 93.62 172 TYR A O 1
ATOM 1403 N N . LYS A 1 173 ? 6.475 -10.368 -11.357 1.00 90.62 173 LYS A N 1
ATOM 1404 C CA . LYS A 1 173 ? 7.182 -9.951 -12.567 1.00 90.62 173 LYS A CA 1
ATOM 1405 C C . LYS A 1 173 ? 6.402 -8.819 -13.219 1.00 90.62 173 LYS A C 1
ATOM 1407 O O . LYS A 1 173 ? 5.209 -8.945 -13.482 1.00 90.62 173 LYS A O 1
ATOM 1412 N N . THR A 1 174 ? 7.090 -7.716 -13.481 1.00 90.62 174 THR A N 1
ATOM 1413 C CA . THR A 1 174 ? 6.506 -6.592 -14.210 1.00 90.62 174 THR A CA 1
ATOM 1414 C C . THR A 1 174 ? 6.835 -6.726 -15.686 1.00 90.62 174 THR A C 1
ATOM 1416 O O . THR A 1 174 ? 7.968 -7.027 -16.057 1.00 90.62 174 THR A O 1
ATOM 1419 N N . PHE A 1 175 ? 5.834 -6.499 -16.527 1.00 91.44 175 PHE A N 1
ATOM 1420 C CA . PHE A 1 175 ? 5.994 -6.411 -17.966 1.00 91.44 175 PHE A CA 1
ATOM 1421 C C . PHE A 1 175 ? 5.554 -5.019 -18.411 1.00 91.44 175 PHE A C 1
ATOM 1423 O O . PHE A 1 175 ? 4.505 -4.525 -17.994 1.00 91.44 175 PHE A O 1
ATOM 1430 N N . GLN A 1 176 ? 6.387 -4.362 -19.212 1.00 90.75 176 GLN A N 1
ATOM 1431 C CA . GLN A 1 176 ? 6.104 -3.039 -19.745 1.00 90.75 176 GLN A CA 1
ATOM 1432 C C . GLN A 1 176 ? 6.326 -3.062 -21.253 1.00 90.75 176 GLN A C 1
ATOM 1434 O O . GLN A 1 176 ? 7.453 -3.229 -21.719 1.00 90.75 176 GLN A O 1
ATOM 1439 N N . ILE A 1 177 ? 5.251 -2.811 -21.999 1.00 93.06 177 ILE A N 1
ATOM 1440 C CA . ILE A 1 177 ? 5.318 -2.626 -23.446 1.00 93.06 177 ILE A CA 1
ATOM 1441 C C . ILE A 1 177 ? 6.246 -1.450 -23.755 1.00 93.06 177 ILE A C 1
ATOM 1443 O O . ILE A 1 177 ? 6.072 -0.339 -23.242 1.00 93.06 177 ILE A O 1
ATOM 1447 N N . THR A 1 178 ? 7.233 -1.702 -24.613 1.00 91.06 178 THR A N 1
ATOM 1448 C CA . THR A 1 178 ? 8.184 -0.691 -25.076 1.00 91.06 178 THR A CA 1
ATOM 1449 C C . THR A 1 178 ? 7.859 -0.327 -26.516 1.00 91.06 178 THR A C 1
ATOM 1451 O O . THR A 1 178 ? 8.121 -1.089 -27.444 1.00 91.06 178 THR A O 1
ATOM 1454 N N . LEU A 1 179 ? 7.280 0.858 -26.705 1.00 93.56 179 LEU A N 1
ATOM 1455 C CA . LEU A 1 179 ? 6.907 1.337 -28.030 1.00 93.56 179 LEU A CA 1
ATOM 1456 C C . LEU A 1 179 ? 8.153 1.641 -28.869 1.00 93.56 179 LEU A C 1
ATOM 1458 O O . LEU A 1 179 ? 9.063 2.352 -28.441 1.00 93.56 179 LEU A O 1
ATOM 1462 N N . THR A 1 180 ? 8.153 1.148 -30.103 1.00 94.44 180 THR A N 1
ATOM 1463 C CA . THR A 1 180 ? 9.132 1.485 -31.142 1.00 94.44 180 THR A CA 1
ATOM 1464 C C . THR A 1 180 ? 8.404 2.040 -32.363 1.00 94.44 180 THR A C 1
ATOM 1466 O O . THR A 1 180 ? 7.186 1.917 -32.475 1.00 94.44 180 THR A O 1
ATOM 1469 N N . ARG A 1 181 ? 9.135 2.620 -33.326 1.00 95.31 181 ARG A N 1
ATOM 1470 C CA . ARG A 1 181 ? 8.531 3.110 -34.583 1.00 95.31 181 ARG A CA 1
ATOM 1471 C C . ARG A 1 181 ? 7.815 2.017 -35.388 1.00 95.31 181 ARG A C 1
ATOM 1473 O O . ARG A 1 181 ? 6.971 2.351 -36.208 1.00 95.31 181 ARG A O 1
ATOM 1480 N N . ALA A 1 182 ? 8.167 0.749 -35.176 1.00 95.81 182 ALA A N 1
ATOM 1481 C CA . ALA A 1 182 ? 7.580 -0.398 -35.865 1.00 95.81 182 ALA A CA 1
ATOM 1482 C C . ALA A 1 182 ? 6.506 -1.126 -35.034 1.00 95.81 182 ALA A C 1
ATOM 1484 O O . ALA A 1 182 ? 5.905 -2.076 -35.537 1.00 95.81 182 ALA A O 1
ATOM 1485 N N . TYR A 1 183 ? 6.273 -0.698 -33.785 1.00 96.19 183 TYR A N 1
ATOM 1486 C CA . TYR A 1 183 ? 5.329 -1.353 -32.885 1.00 96.19 183 TYR A CA 1
ATOM 1487 C C . TYR A 1 183 ? 3.907 -1.265 -33.445 1.00 96.19 183 TYR A C 1
ATOM 1489 O O . TYR A 1 183 ? 3.404 -0.176 -33.725 1.00 96.19 183 TYR A O 1
ATOM 1497 N N . ASN A 1 184 ? 3.270 -2.417 -33.625 1.00 95.75 184 ASN A N 1
ATOM 1498 C CA . ASN A 1 184 ? 1.947 -2.540 -34.225 1.00 95.75 184 ASN A CA 1
ATOM 1499 C C . ASN A 1 184 ? 1.077 -3.560 -33.469 1.00 95.75 184 ASN A C 1
ATOM 1501 O O . ASN A 1 184 ? 1.491 -4.125 -32.461 1.00 95.75 184 ASN A O 1
ATOM 1505 N N . ILE A 1 185 ? -0.145 -3.785 -33.960 1.00 96.38 185 ILE A N 1
ATOM 1506 C CA . ILE A 1 185 ? -1.136 -4.659 -33.313 1.00 96.38 185 ILE A CA 1
ATOM 1507 C C . ILE A 1 185 ? -0.612 -6.091 -33.137 1.00 96.38 185 ILE A C 1
ATOM 1509 O O . ILE A 1 185 ? -0.894 -6.696 -32.110 1.00 96.38 185 ILE A O 1
ATOM 1513 N N . ASN A 1 186 ? 0.178 -6.618 -34.077 1.00 96.75 186 ASN A N 1
ATOM 1514 C CA . ASN A 1 186 ? 0.733 -7.965 -33.937 1.00 96.75 186 ASN A CA 1
ATOM 1515 C C . ASN A 1 186 ? 1.714 -8.032 -32.763 1.00 96.75 186 ASN A C 1
ATOM 1517 O O . ASN A 1 186 ? 1.651 -8.974 -31.991 1.00 96.75 186 ASN A O 1
ATOM 1521 N N . ASN A 1 187 ? 2.538 -6.997 -32.559 1.00 95.56 187 ASN A N 1
ATOM 1522 C CA . ASN A 1 187 ? 3.428 -6.946 -31.395 1.00 95.56 187 ASN A CA 1
ATOM 1523 C C . ASN A 1 187 ? 2.645 -6.896 -30.079 1.00 95.56 187 ASN A C 1
ATOM 1525 O O . ASN A 1 187 ? 3.029 -7.552 -29.124 1.00 95.56 187 ASN A O 1
ATOM 1529 N N . LEU A 1 188 ? 1.528 -6.160 -30.042 1.00 95.12 188 LEU A N 1
ATOM 1530 C CA . LEU A 1 188 ? 0.650 -6.143 -28.871 1.00 95.12 188 LEU A CA 1
ATOM 1531 C C . LEU A 1 188 ? 0.034 -7.517 -28.586 1.00 95.12 188 LEU A C 1
ATOM 1533 O O . LEU A 1 188 ? -0.122 -7.870 -27.425 1.00 95.12 188 LEU A O 1
ATOM 1537 N N . LEU A 1 189 ? -0.334 -8.270 -29.624 1.00 95.00 189 LEU A N 1
ATOM 1538 C CA . LEU A 1 189 ? -0.847 -9.631 -29.464 1.00 95.00 189 LEU A CA 1
ATOM 1539 C C . LEU A 1 189 ? 0.243 -10.605 -29.006 1.00 95.00 189 LEU A C 1
ATOM 1541 O O . LEU A 1 189 ? -0.061 -11.490 -28.221 1.00 95.00 189 LEU A O 1
ATOM 1545 N N . ASP A 1 190 ? 1.484 -10.432 -29.465 1.00 94.50 190 ASP A N 1
ATOM 1546 C CA . ASP A 1 190 ? 2.627 -11.245 -29.027 1.00 94.50 190 ASP A CA 1
ATOM 1547 C C . ASP A 1 190 ? 3.032 -10.948 -27.567 1.00 94.50 190 ASP A C 1
ATOM 1549 O O . ASP A 1 190 ? 3.566 -11.815 -26.878 1.00 94.50 190 ASP A O 1
ATOM 1553 N N . ASP A 1 191 ? 2.792 -9.718 -27.102 1.00 91.81 191 ASP A N 1
ATOM 1554 C CA . ASP A 1 191 ? 3.098 -9.248 -25.747 1.00 91.81 191 ASP A CA 1
ATOM 1555 C C . ASP A 1 191 ? 2.068 -9.702 -24.676 1.00 91.81 191 ASP A C 1
ATOM 1557 O O . ASP A 1 191 ? 2.368 -9.600 -23.481 1.00 91.81 191 ASP A O 1
ATOM 1561 N N . LEU A 1 192 ? 0.860 -10.144 -25.070 1.00 89.19 192 LEU A N 1
ATOM 1562 C CA . LEU A 1 192 ? -0.278 -10.498 -24.190 1.00 89.19 192 LEU A CA 1
ATOM 1563 C C . LEU A 1 192 ? -0.451 -12.013 -24.002 1.00 89.19 192 LEU A C 1
ATOM 1565 O O . LEU A 1 192 ? -0.738 -12.407 -22.846 1.00 89.19 192 LEU A O 1
#

Secondary structure (DSSP, 8-state):
-GGGGS-TTT--SHHHHHHHHHHHHHHHTGGG--SHHHHHHHHHHHHHHHHHHH-GGGHHHHH----EES--SPPPP--S---TT---SPP---EE-S-HHHHHHHHHHHHHHHHHHSSS--------HHHHHHHHHHHHHHTSTT--------TTSSHHHHHHHHHHHTTPPP------TT--HHHHHHH-

Foldseek 3Di:
DLLVLADVVQCPDPLQSLLSVLQVVCLVPVVPDPDPVVVVVVLVVSLVVCCVPVNPVCNVSSVDHWAWFQLLFAFDDDPVPDDPPDDRQGGRHTHTDPDVVSLQVSLVVLLVVLQVVDPPDRDDDDDDPVLSVVLRSLLSQVPPVVGDDDDDDDPPPCPVVSNSSSCVSVVHDDDDDDDDPPDDPVNVVVSD

InterPro domains:
  IPR024317 Dynein heavy chain, AAA module D4 [PF12780] (123-192)
  IPR026983 Dynein heavy chain [PTHR46961] (1-192)
  IPR027417 P-loop containing nucleoside triphosphate hydrolase [G3DSA:3.40.50.300] (144-192)
  IPR027417 P-loop containing nucleoside triphosphate hydrolase [SSF52540] (113-185)

Sequence (192 aa):
QGMIYTLPQIINNEQTLIALWKHECTRVICDRFTEVDDYRWFSKIIERVSDEELGPKYQSMIKREDWFADFLRDAPEPTGDERDDADFDAPKIYEPISSFEHLEERLKMHLVQYNESIRGSGMDLVFFKDAMKHLIKISRIIRTPRGNALLVGVGGSGKQSLTKLASFIAGYKTFQITLTRAYNINNLLDDL

pLDDT: mean 92.45, std 5.7, range [69.0, 98.25]